Protein 1K1A (pdb70)

Nearest PDB structures (foldseek):
  1k1b-assembly1_A  TM=1.001E+00  e=2.456E-33  Homo sapiens
  6py8-assembly1_F  TM=8.480E-01  e=1.126E-09  Homo sapiens
  5ma4-assembly1_A  TM=5.062E-01  e=2.378E-12  synthetic construct
  6gcu-assembly2_F  TM=7.835E-01  e=5.441E-09  synthetic construct
  7b4u-assembly2_C  TM=8.759E-01  e=1.028E-05  synthetic construct

Organism: Homo sapiens (NCBI:txid9606)

B-factor: mean 20.82, std 8.79, range [2.0, 87.21]

Radius of gyration: 21.33 Å; Cα contacts (8 Å, |Δi|>4): 395; chains: 1; bounding box: 52×31×65 Å

Solvent-accessible surface area: 11104 Å² total; per-residue (Å²): 191,148,71,94,36,62,1,6,93,6,0,83,132,42,65,71,101,16,0,103,125,21,6,66,100,4,95,158,56,66,130,123,14,35,51,107,33,138,111,108,34,1,1,2,3,15,0,0,54,46,69,41,46,67,4,0,98,26,0,12,99,32,60,4,43,8,61,19,65,12,143,114,0,12,4,1,4,1,6,0,0,73,73,147,8,40,85,0,0,108,0,0,28,73,21,18,56,137,88,61,40,79,21,55,19,107,13,140,80,4,35,1,4,2,0,16,0,0,68,24,74,16,89,107,0,0,80,5,0,25,101,99,62,10,72,23,56,8,76,2,132,150,26,6,56,2,0,2,2,11,0,0,51,66,83,12,62,56,0,0,86,20,0,31,138,72,58,12,74,16,52,17,84,36,154,46,15,13,2,1,1,10,22,0,0,28,101,24,24,43,66,3,0,93,24,0,43,221,54,47,14,56,36,78,40,109,22,99,137,88,26,17,0,47,120,43,17,172,42,177,147,0,32,98,30,17,179,100

Secondary structure (DSSP, 8-state):
-TT--HHHHHHHTT-HHHHHHHHHHHHHTT--S----TTS--HHHHHHHTT-HHHHHHHHHTT--TT---TTS--HHHHHHHTT-HHHHHHHHHHSPTTS--TT---TTS--HHHHHHHHT-HHHHHHHHHTT--TT---TTT---HHHHHHHTT-HHHHHHHHHTT--TT-B-TTS-BHHHHHHHHT-HHHHHHHHHTT--TT---TTS--TTTT-SSHHHHHHHT-

Sequence (228 aa):
EDGDTPLHIAVVQGNLPAVHRLVNLFQQGGRELDIYNNLRQTPLHLAVITTLPSVVRLLVTAGASPMALDRHGQTAAHLACEHRSPTCLRALLDSAAPGTLDLEARNYDGLTALHVAVNTECQETVQLLLERGADIDAVDIKSGRSPLIHAVENNSLSMVQLLLQHGANVNAQMYSGSSALHSASGRGLLPLVRTLVRSGADSSLKNCHNDTPLMVARSRRVIDILRG

GO terms:
  GO:0042771 intrinsic apoptotic signaling pathway in response to DNA damage by p53 class mediator (P, IMP)
  GO:0005515 protein binding (F, IPI)
  GO:0005654 nucleoplasm (C, IDA)
  GO:0005634 nucleus (C, IDA)
  GO:0005737 cytoplasm (C, IDA)
  GO:0003714 transcription corepressor activity (F, IDA)
  GO:0042981 regulation of apoptotic process (P, IDA)
  GO:0043066 negative regulation of apoptotic process (P, IDA)
  GO:0030674 protein-macromolecule adaptor activity (F, IDA)
  GO:0045892 negative regulation of DNA-templated transcription (P, IDA)
  GO:0045893 positive regulation of DNA-templated transcription (P, IDA)
  GO:0009615 response to virus (P, IDA)
  GO:0010225 response to UV-C (P, IDA)
  GO:0032991 protein-containing complex (C, IDA)
  GO:0032996 Bcl3-Bcl10 complex (C, IDA)
  GO:0033257 Bcl3/NF-kappaB2 complex (C, IDA)
  GO:1901222 regulation of non-canonical NF-kappaB signal transduction (P, IEP)
  GO:1901223 negative regulation of non-canonical NF-kappaB signal transduction (P, IDA)
  GO:0006606 protein import into nucleus (P, IDA)
  GO:0006974 DNA damage response (P, IDA)

Foldseek 3Di:
DQVDDQLLVCLLVVPQVSNLVVLVVCVVVVHDQQDQHPQQHGSLLSNLLSQPLVSNLVCQLSPHAQQRATPQGDGSLLSNQLNLHLSNNVSNLVRHDPPRDDQCRQTNQFDGSLLSNLVVVNLNSNVVCLVSDHDQQDAGPPWRHGSLLVNLLVLPPSSNVSSLVSPYDQCRATPQQDGSLLSCQLVVSPVNLLVSVVSPYDQCGQGNVRDGSCRNGNDPSSNVSNVD

CATH classification: 1.25.40.20

Struct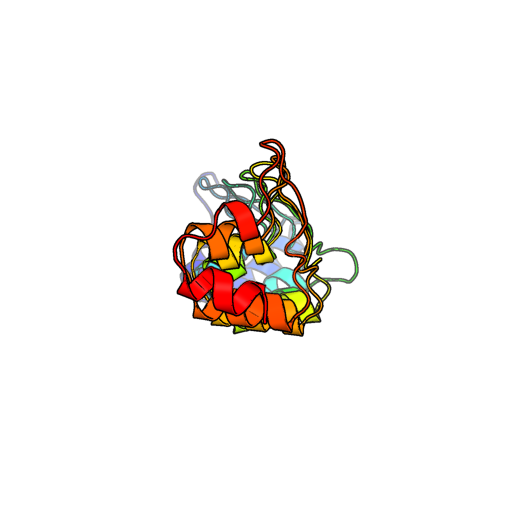ure (mmCIF, N/CA/C/O backbone):
data_1K1A
#
_entry.id   1K1A
#
_cell.length_a   31.703
_cell.length_b   51.218
_cell.length_c   64.680
_cell.angle_alpha   90.00
_cell.angle_beta   102.01
_cell.angle_gamma   90.00
#
_symmetry.space_group_name_H-M   'P 1 21 1'
#
loop_
_entity.id
_entity.type
_entity.pdbx_description
1 polymer 'B-cell lymphoma 3-encoded protein'
2 water water
#
loop_
_atom_site.group_PDB
_atom_site.id
_atom_site.type_symbol
_atom_site.label_atom_id
_atom_site.label_alt_id
_atom_site.label_comp_id
_atom_site.label_asym_id
_atom_site.label_entity_id
_atom_site.label_seq_id
_atom_site.pdbx_PDB_ins_code
_atom_site.Cartn_x
_atom_site.Cartn_y
_atom_site.Cartn_z
_atom_site.occupancy
_atom_site.B_iso_or_equiv
_atom_site.auth_seq_id
_atom_site.auth_comp_id
_atom_site.auth_asym_id
_atom_site.auth_atom_id
_atom_site.pdbx_PDB_model_num
ATOM 1 N N . GLU A 1 7 ? 14.581 13.195 3.479 1.00 22.25 125 GLU A N 1
ATOM 2 C CA . GLU A 1 7 ? 14.496 14.621 3.901 1.00 20.31 125 GLU A CA 1
ATOM 3 C C . GLU A 1 7 ? 14.969 14.841 5.327 1.00 19.84 125 GLU A C 1
ATOM 4 O O . GLU A 1 7 ? 14.624 14.071 6.225 1.00 23.21 125 GLU A O 1
ATOM 10 N N . ASP A 1 8 ? 15.801 16.049 5.369 1.00 20.77 126 ASP A N 1
ATOM 11 C CA . ASP A 1 8 ? 16.385 16.475 6.632 1.00 20.90 126 ASP A CA 1
ATOM 12 C C . ASP A 1 8 ? 15.350 16.558 7.738 1.00 23.20 126 ASP A C 1
ATOM 13 O O . ASP A 1 8 ? 14.313 17.195 7.581 1.00 22.64 126 ASP A O 1
ATOM 18 N N . GLY A 1 9 ? 15.629 15.909 8.864 1.00 30.89 127 GLY A N 1
ATOM 19 C CA . GLY A 1 9 ? 14.683 15.881 9.965 1.00 29.68 127 GLY A CA 1
ATOM 20 C C . GLY A 1 9 ? 13.710 14.732 9.800 1.00 28.95 127 GLY A C 1
ATOM 21 O O . GLY A 1 9 ? 12.809 14.541 10.617 1.00 29.06 127 GLY A O 1
ATOM 22 N N . ASP A 1 10 ? 13.882 13.981 8.718 1.00 28.10 128 ASP A N 1
ATOM 23 C CA . ASP A 1 10 ? 13.082 12.790 8.460 1.00 27.57 128 ASP A CA 1
ATOM 24 C C . ASP A 1 10 ? 13.852 11.549 8.881 1.00 26.16 128 ASP A C 1
ATOM 25 O O . ASP A 1 10 ? 14.836 11.177 8.244 1.00 26.12 128 ASP A O 1
ATOM 30 N N . THR A 1 11 ? 13.406 10.905 9.950 1.00 22.61 129 THR A N 1
ATOM 31 C CA . THR A 1 11 ? 14.029 9.663 10.384 1.00 18.72 129 THR A CA 1
ATOM 32 C C . THR A 1 11 ? 12.964 8.649 10.777 1.00 18.31 129 THR A C 1
ATOM 33 O O . THR A 1 11 ? 12.716 8.413 11.957 1.00 18.02 129 THR A O 1
ATOM 37 N N . PRO A 1 12 ? 12.337 8.051 9.772 1.00 20.18 130 PRO A N 1
ATOM 38 C CA 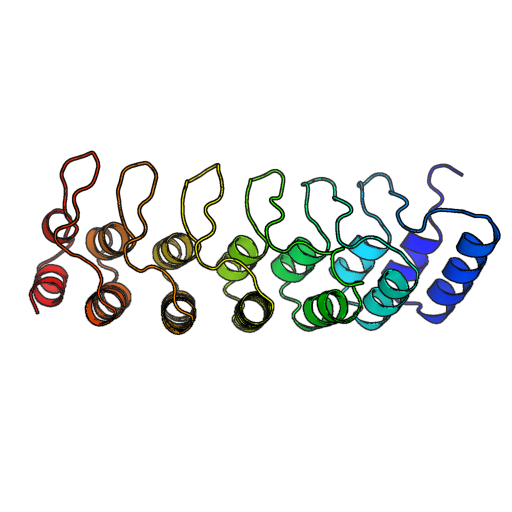. PRO A 1 12 ? 11.236 7.107 9.988 1.00 19.20 130 PRO A CA 1
ATOM 39 C C . PRO A 1 12 ? 11.675 5.851 10.729 1.00 18.09 130 PRO A C 1
ATOM 40 O O . PRO A 1 12 ? 10.923 5.343 11.570 1.00 18.15 130 PRO A O 1
ATOM 44 N N . LEU A 1 13 ? 12.876 5.360 10.440 1.00 16.95 131 LEU A N 1
ATOM 45 C CA . LEU A 1 13 ? 13.362 4.159 11.101 1.00 15.73 131 LEU A CA 1
ATOM 46 C C . LEU A 1 13 ? 13.678 4.461 12.559 1.00 14.83 131 LEU A C 1
ATOM 47 O O . LEU A 1 13 ? 13.407 3.649 13.442 1.00 14.05 131 LEU A O 1
ATOM 52 N N . HIS A 1 14 ? 14.249 5.632 12.813 1.00 14.56 132 HIS A N 1
ATOM 53 C CA . HIS A 1 14 ? 14.533 6.036 14.184 1.00 14.42 132 HIS A CA 1
ATOM 54 C C . HIS A 1 14 ? 13.237 6.056 14.979 1.00 14.37 132 HIS A C 1
ATOM 55 O O . HIS A 1 14 ? 13.176 5.539 16.088 1.00 14.36 132 HIS A O 1
ATOM 62 N N . ILE A 1 15 ? 12.203 6.651 14.394 1.00 13.76 133 ILE A N 1
ATOM 63 C CA . ILE A 1 15 ? 10.891 6.751 15.040 1.00 14.17 133 ILE A CA 1
ATOM 64 C C . ILE A 1 15 ? 10.277 5.383 15.331 1.00 13.36 133 ILE A C 1
ATOM 65 O O . ILE A 1 15 ? 9.792 5.138 16.436 1.00 13.41 133 ILE A O 1
ATOM 70 N N . ALA A 1 16 ? 10.297 4.499 14.337 1.00 13.23 134 ALA A N 1
ATOM 71 C CA . ALA A 1 16 ? 9.753 3.154 14.490 1.00 12.92 134 ALA A CA 1
ATOM 72 C C . ALA A 1 16 ? 10.407 2.429 15.665 1.00 13.02 134 ALA A C 1
ATOM 73 O O . ALA A 1 16 ? 9.750 1.674 16.385 1.00 13.22 134 ALA A O 1
ATOM 75 N N . VAL A 1 17 ? 11.701 2.681 15.872 1.00 12.50 135 VAL A N 1
ATOM 76 C CA . VAL A 1 17 ? 12.429 2.030 16.954 1.00 11.94 135 VAL A CA 1
ATOM 77 C C . VAL A 1 17 ? 11.992 2.540 18.313 1.00 12.41 135 VAL A C 1
ATOM 78 O O . VAL A 1 17 ? 11.641 1.758 19.188 1.00 13.18 135 VAL A O 1
ATOM 82 N N . VAL A 1 18 ? 11.991 3.856 18.476 1.00 12.69 136 VAL A N 1
ATOM 83 C CA . VAL A 1 18 ? 11.613 4.481 19.734 1.00 13.38 136 VAL A CA 1
ATOM 84 C C . VAL A 1 18 ? 10.152 4.185 20.125 1.00 13.13 136 VAL A C 1
ATOM 85 O O . VAL A 1 18 ? 9.835 4.053 21.316 1.00 12.30 136 VAL A O 1
ATOM 89 N N . GLN A 1 19 ? 9.291 4.016 19.123 1.00 12.73 137 GLN A N 1
ATOM 90 C CA . GLN A 1 19 ? 7.873 3.710 19.368 1.00 13.06 137 GLN A CA 1
ATOM 91 C C . GLN A 1 19 ? 7.630 2.224 19.619 1.00 13.19 137 GLN A C 1
ATOM 92 O O . GLN A 1 19 ? 6.487 1.792 19.855 1.00 13.00 137 GLN A O 1
ATOM 98 N N . GLY A 1 20 ? 8.700 1.435 19.555 1.00 13.60 138 GLY A N 1
ATOM 99 C CA . GLY A 1 20 ? 8.629 0.015 19.843 1.00 14.58 138 GLY A CA 1
ATOM 100 C C . GLY A 1 20 ? 7.747 -0.752 18.881 1.00 14.83 138 GLY A C 1
ATOM 101 O O . GLY A 1 20 ? 7.079 -1.698 19.257 1.00 15.75 138 GLY A O 1
ATOM 102 N N . ASN A 1 21 ? 7.765 -0.354 17.624 1.00 14.88 139 ASN A N 1
ATOM 103 C CA . ASN A 1 21 ? 6.940 -0.992 16.618 1.00 14.60 139 ASN A CA 1
ATOM 104 C C . ASN A 1 21 ? 7.786 -1.900 15.731 1.00 14.68 139 ASN A C 1
ATOM 105 O O . ASN A 1 21 ? 8.239 -1.484 14.661 1.00 14.09 139 ASN A O 1
ATOM 110 N N . LEU A 1 22 ? 7.981 -3.146 16.176 1.00 14.99 140 LEU A N 1
ATOM 111 C CA . LEU A 1 22 ? 8.816 -4.114 15.458 1.00 15.78 140 LEU A CA 1
ATOM 112 C C . LEU A 1 22 ? 8.377 -4.359 14.004 1.00 15.73 140 LEU A C 1
ATOM 113 O O . LEU A 1 22 ? 9.210 -4.380 13.106 1.00 15.26 140 LEU A O 1
ATOM 118 N N . PRO A 1 23 ? 7.079 -4.560 13.772 1.00 15.34 141 PRO A N 1
ATOM 119 C CA . PRO A 1 23 ? 6.576 -4.745 12.405 1.00 15.34 141 PRO A CA 1
ATOM 120 C C . PRO A 1 23 ? 6.957 -3.587 11.475 1.00 15.24 141 PRO A C 1
ATOM 121 O O . PRO A 1 23 ? 7.347 -3.840 10.331 1.00 15.77 141 PRO A O 1
ATOM 125 N N . ALA A 1 24 ? 6.850 -2.345 11.950 1.00 14.96 142 ALA A N 1
ATOM 126 C CA . ALA A 1 24 ? 7.221 -1.188 11.129 1.00 14.29 142 ALA A CA 1
ATOM 127 C C . ALA A 1 24 ? 8.723 -1.188 10.841 1.00 14.83 142 ALA A C 1
ATOM 128 O O . ALA A 1 24 ? 9.158 -0.861 9.726 1.00 14.51 142 ALA A O 1
ATOM 130 N N . VAL A 1 25 ? 9.507 -1.578 11.839 1.00 14.04 143 VAL A N 1
ATOM 131 C CA . VAL A 1 25 ? 10.956 -1.656 11.678 1.00 14.85 143 VAL A CA 1
ATOM 132 C C . VAL A 1 25 ? 11.302 -2.635 10.570 1.00 15.47 143 VAL A C 1
ATOM 133 O O . VAL A 1 25 ? 12.101 -2.328 9.682 1.00 15.51 143 VAL A O 1
ATOM 137 N N . HIS A 1 26 ? 10.691 -3.813 10.621 1.00 15.97 144 HIS A N 1
ATOM 138 C CA . HIS A 1 26 ? 10.917 -4.833 9.612 1.00 17.43 144 HIS A CA 1
ATOM 139 C C . HIS A 1 26 ? 10.580 -4.292 8.220 1.00 17.64 144 HIS A C 1
ATOM 140 O O . HIS A 1 26 ? 11.369 -4.417 7.279 1.00 17.01 144 HIS A O 1
ATOM 147 N N . ARG A 1 27 ? 9.404 -3.691 8.092 1.00 17.43 145 ARG A N 1
ATOM 148 C CA . ARG A 1 27 ? 8.979 -3.137 6.810 1.00 18.36 145 ARG A CA 1
ATOM 149 C C . ARG A 1 27 ? 9.993 -2.121 6.278 1.00 17.91 145 ARG A C 1
ATOM 150 O O . ARG A 1 27 ? 10.398 -2.177 5.107 1.00 17.66 145 ARG A O 1
ATOM 158 N N . LEU A 1 28 ? 10.415 -1.212 7.149 1.00 17.50 146 LEU A N 1
ATOM 159 C CA . LEU A 1 28 ? 11.380 -0.176 6.795 1.00 18.10 146 LEU A CA 1
ATOM 160 C C . LEU A 1 28 ? 12.772 -0.732 6.459 1.00 18.34 146 LEU A C 1
ATOM 161 O O . LEU A 1 28 ? 13.468 -0.208 5.582 1.00 18.02 146 LEU A O 1
ATOM 166 N N . VAL A 1 29 ? 13.186 -1.770 7.174 1.00 18.63 147 VAL A N 1
ATOM 167 C CA . VAL A 1 29 ? 14.468 -2.406 6.887 1.00 19.42 147 VAL A CA 1
ATOM 168 C C . VAL A 1 29 ? 14.457 -3.008 5.472 1.00 20.61 147 VAL A C 1
ATOM 169 O O . VAL A 1 29 ? 15.413 -2.841 4.708 1.00 20.26 147 VAL A O 1
ATOM 173 N N . ASN A 1 30 ? 13.357 -3.670 5.122 1.00 21.91 148 ASN A N 1
ATOM 174 C CA . ASN A 1 30 ? 13.181 -4.208 3.775 1.00 23.66 148 ASN A CA 1
ATOM 175 C C . ASN A 1 30 ? 13.218 -3.103 2.719 1.00 24.03 148 ASN A C 1
ATOM 176 O O . ASN A 1 30 ? 13.863 -3.246 1.682 1.00 24.04 148 ASN A O 1
ATOM 181 N N . LEU A 1 31 ? 12.536 -1.997 2.997 1.00 24.62 149 LEU A N 1
ATOM 182 C CA . LEU A 1 31 ? 12.507 -0.849 2.093 1.00 25.56 149 LEU A CA 1
ATOM 183 C C . LEU A 1 31 ? 13.896 -0.238 1.889 1.00 25.68 149 LEU A C 1
ATOM 184 O O . LEU A 1 31 ? 14.268 0.113 0.772 1.00 25.52 149 LEU A O 1
ATOM 189 N N . PHE A 1 32 ? 14.651 -0.111 2.976 1.00 25.74 150 PHE A N 1
ATOM 190 C CA . PHE A 1 32 ? 15.996 0.458 2.920 1.00 26.49 150 PHE A CA 1
ATOM 191 C C . PHE A 1 32 ? 16.923 -0.390 2.064 1.00 27.15 150 PHE A C 1
ATOM 192 O O . PHE A 1 32 ? 17.673 0.137 1.237 1.00 27.06 150 PHE A O 1
ATOM 200 N N . GLN A 1 33 ? 16.870 -1.697 2.283 1.00 27.96 151 GLN A N 1
ATOM 201 C CA . GLN A 1 33 ? 17.723 -2.651 1.581 1.00 29.27 151 GLN A CA 1
ATOM 202 C C . GLN A 1 33 ? 17.431 -2.708 0.085 1.00 29.90 151 GLN A C 1
ATOM 203 O O . GLN A 1 33 ? 18.328 -2.946 -0.718 1.00 30.15 151 GLN A O 1
ATOM 209 N N . GLN A 1 34 ? 16.178 -2.473 -0.286 1.00 30.37 152 GLN A N 1
ATOM 210 C CA . GLN A 1 34 ? 15.790 -2.471 -1.690 1.00 30.93 152 GLN A CA 1
ATOM 211 C C . GLN A 1 34 ? 16.376 -1.271 -2.423 1.00 31.15 152 GLN A C 1
ATOM 212 O O . GLN A 1 34 ? 16.602 -1.323 -3.633 1.00 31.44 152 GLN A O 1
ATOM 218 N N . GLY A 1 35 ? 16.626 -0.190 -1.689 1.00 31.08 153 GLY A N 1
ATOM 219 C CA . GLY A 1 35 ? 17.141 1.027 -2.287 1.00 31.13 153 GLY A CA 1
ATOM 220 C C . GLY A 1 35 ? 18.617 1.273 -2.034 1.00 31.26 153 GLY A C 1
ATOM 221 O O . GLY A 1 35 ? 19.126 2.366 -2.295 1.00 31.27 153 GLY A O 1
ATOM 222 N N . GLY A 1 36 ? 19.303 0.263 -1.519 1.00 31.01 154 GLY A N 1
ATOM 223 C CA . GLY A 1 36 ? 20.720 0.374 -1.226 1.00 31.13 154 GLY A CA 1
ATOM 224 C C . GLY A 1 36 ? 21.060 1.340 -0.101 1.00 30.84 154 GLY A C 1
ATOM 225 O O . GLY A 1 36 ? 22.220 1.711 0.069 1.00 31.27 154 GLY A O 1
ATOM 226 N N . ARG A 1 37 ? 20.057 1.739 0.675 1.00 30.41 155 ARG A N 1
ATOM 227 C CA . ARG A 1 37 ? 20.274 2.678 1.774 1.00 29.90 155 ARG A CA 1
ATOM 228 C C . ARG A 1 37 ? 20.903 1.993 2.981 1.00 29.15 155 ARG A C 1
ATOM 229 O O . ARG A 1 37 ? 20.572 0.852 3.299 1.00 28.95 155 ARG A O 1
ATOM 237 N N . GLU A 1 38 ? 21.814 2.700 3.644 1.00 28.27 156 GLU A N 1
ATOM 238 C CA . GLU A 1 38 ? 22.452 2.211 4.857 1.00 27.47 156 GLU A CA 1
ATOM 239 C C . GLU A 1 38 ? 21.452 2.181 6.005 1.00 26.28 156 GLU A C 1
ATOM 240 O O . GLU A 1 38 ? 20.561 3.025 6.079 1.00 26.02 156 GLU A O 1
ATOM 246 N N . LEU A 1 39 ? 21.607 1.215 6.905 1.00 25.02 157 LEU A N 1
ATOM 247 C CA . LEU A 1 39 ? 20.780 1.144 8.103 1.00 23.74 157 LEU A CA 1
ATOM 248 C C . LEU A 1 39 ? 21.403 1.991 9.200 1.00 23.30 157 LEU A C 1
ATOM 249 O O . LEU A 1 39 ? 20.738 2.377 10.156 1.00 22.92 157 LEU A O 1
ATOM 254 N N . ASP A 1 40 ? 22.696 2.262 9.065 1.00 22.79 158 ASP A N 1
ATOM 255 C CA . ASP A 1 40 ? 23.409 3.066 10.047 1.00 22.10 158 ASP A CA 1
ATOM 256 C C . ASP A 1 40 ? 23.363 4.537 9.678 1.00 21.41 158 ASP A C 1
ATOM 257 O O . ASP A 1 40 ? 24.391 5.147 9.379 1.00 21.76 158 ASP A O 1
ATOM 262 N N . ILE A 1 41 ? 22.155 5.091 9.682 1.00 20.09 159 ILE A N 1
ATOM 263 C CA . ILE A 1 41 ? 21.938 6.494 9.380 1.00 19.28 159 ILE A CA 1
ATOM 264 C C . ILE A 1 41 ? 21.795 7.275 10.674 1.00 18.08 159 ILE A C 1
ATOM 265 O O . ILE A 1 41 ? 21.073 6.876 11.580 1.00 17.49 159 ILE A O 1
ATOM 270 N N . TYR A 1 42 ? 22.500 8.384 10.757 1.00 16.86 160 TYR A N 1
ATOM 271 C CA . TYR A 1 42 ? 22.495 9.205 11.958 1.00 16.84 160 TYR A CA 1
ATOM 272 C C . TYR A 1 42 ? 21.377 10.249 11.979 1.00 16.50 160 TYR A C 1
ATOM 273 O O . TYR A 1 42 ? 21.040 10.821 10.946 1.00 16.48 160 TYR A O 1
ATOM 282 N N . ASN A 1 43 ? 20.799 10.483 13.158 1.00 16.23 161 ASN A N 1
ATOM 283 C CA . ASN A 1 43 ? 19.926 11.640 13.362 1.00 16.31 161 ASN A CA 1
ATOM 284 C C . ASN A 1 43 ? 20.830 12.791 13.831 1.00 16.96 161 ASN A C 1
ATOM 285 O O . ASN A 1 43 ? 22.054 12.661 13.799 1.00 16.32 161 ASN A O 1
ATOM 290 N N . ASN A 1 44 ? 20.260 13.911 14.270 1.00 17.48 162 ASN A N 1
ATOM 291 C CA . ASN A 1 44 ? 21.104 15.045 14.655 1.00 18.53 162 ASN A CA 1
ATOM 292 C C . ASN A 1 44 ? 21.778 14.902 15.999 1.00 18.49 162 ASN A C 1
ATOM 293 O O . ASN A 1 44 ? 22.580 15.750 16.397 1.00 19.37 162 ASN A O 1
ATOM 298 N N . LEU A 1 45 ? 21.467 13.811 16.679 1.00 18.08 163 LEU A N 1
ATOM 299 C CA . LEU A 1 45 ? 22.081 13.491 17.962 1.00 17.73 163 LEU A CA 1
ATOM 300 C C . LEU A 1 45 ? 23.191 12.482 17.763 1.00 16.98 163 LEU A C 1
ATOM 301 O O . LEU A 1 45 ? 23.794 12.004 18.722 1.00 17.30 163 LEU A O 1
ATOM 306 N N . ARG A 1 46 ? 23.473 12.181 16.504 1.00 16.65 164 ARG A N 1
ATOM 307 C CA . ARG A 1 46 ? 24.469 11.176 16.138 1.00 15.93 164 ARG A CA 1
ATOM 308 C C . ARG A 1 46 ? 24.139 9.782 16.682 1.00 15.28 164 ARG A C 1
ATOM 309 O O . ARG A 1 46 ? 25.025 9.052 17.155 1.00 15.08 164 ARG A O 1
ATOM 317 N N . GLN A 1 47 ? 22.860 9.424 16.607 1.00 13.96 165 GLN A N 1
ATOM 318 C CA . GLN A 1 47 ? 22.394 8.092 16.963 1.00 13.49 165 GLN A CA 1
ATOM 319 C C . GLN A 1 47 ? 21.904 7.374 15.716 1.00 12.98 165 GLN A C 1
ATOM 320 O O . GLN A 1 47 ? 21.183 7.953 14.904 1.00 12.99 165 GLN A O 1
ATOM 326 N N . THR A 1 48 ? 22.290 6.115 15.565 1.00 12.27 166 THR A N 1
ATOM 327 C CA . THR A 1 48 ? 21.708 5.267 14.540 1.00 11.74 166 THR A CA 1
ATOM 328 C C . THR A 1 48 ? 20.495 4.602 15.157 1.00 11.33 166 THR A C 1
ATOM 329 O O . THR A 1 48 ? 20.302 4.660 16.374 1.00 11.34 166 THR A O 1
ATOM 333 N N . PRO A 1 49 ? 19.660 3.989 14.329 1.00 10.65 167 PRO A N 1
ATOM 334 C CA . PRO A 1 49 ? 18.538 3.191 14.836 1.00 10.32 167 PRO A CA 1
ATOM 335 C C . PRO A 1 49 ? 18.974 2.101 15.830 1.00 10.25 167 PRO A C 1
ATOM 336 O O . PRO A 1 49 ? 18.247 1.853 16.794 1.00 9.36 167 PRO A O 1
ATOM 340 N N . LEU A 1 50 ? 20.156 1.500 15.635 1.00 9.34 168 LEU A N 1
ATOM 341 C CA . LEU A 1 50 ? 20.632 0.470 16.554 1.00 9.46 168 LEU A CA 1
ATOM 342 C C . LEU A 1 50 ? 20.935 1.055 17.938 1.00 9.67 168 LEU A C 1
ATOM 343 O O . LEU A 1 50 ? 20.592 0.452 18.962 1.00 9.47 168 LEU A O 1
ATOM 348 N N . HIS A 1 51 ? 21.584 2.216 17.967 1.00 9.81 169 HIS A N 1
ATOM 349 C CA . HIS A 1 51 ? 21.850 2.894 19.228 1.00 10.69 169 HIS A CA 1
ATOM 350 C C . HIS A 1 51 ? 20.525 3.059 19.956 1.00 10.73 169 HIS A C 1
ATOM 351 O O . HIS A 1 51 ? 20.433 2.827 21.156 1.00 10.57 169 HIS A O 1
ATOM 358 N N . LEU A 1 52 ? 19.506 3.503 19.220 1.00 10.93 170 LEU A N 1
ATOM 359 C CA . LEU A 1 52 ? 18.191 3.751 19.804 1.00 11.11 170 LEU A CA 1
ATOM 360 C C . LEU A 1 52 ? 17.516 2.481 20.317 1.00 11.15 170 LEU A C 1
ATOM 361 O O . LEU A 1 52 ? 16.811 2.505 21.333 1.00 11.05 170 LEU A O 1
ATOM 366 N N . ALA A 1 53 ? 17.737 1.374 19.621 1.00 10.87 171 ALA A N 1
ATOM 367 C CA . ALA A 1 53 ? 17.175 0.097 20.039 1.00 11.54 171 ALA A CA 1
ATOM 368 C C . ALA A 1 53 ? 17.744 -0.327 21.386 1.00 12.29 171 ALA A C 1
ATOM 369 O O . ALA A 1 53 ? 17.029 -0.886 22.211 1.00 12.47 171 ALA A O 1
ATOM 371 N N . VAL A 1 54 ? 19.030 -0.064 21.601 1.00 12.53 172 VAL A N 1
ATOM 372 C CA . VAL A 1 54 ? 19.675 -0.406 22.865 1.00 13.94 172 VAL A CA 1
ATOM 373 C C . VAL A 1 54 ? 19.220 0.551 23.965 1.00 14.79 172 VAL A C 1
ATOM 374 O O . VAL A 1 54 ? 18.905 0.135 25.088 1.00 15.02 172 VAL A O 1
ATOM 378 N N . ILE A 1 55 ? 19.166 1.833 23.631 1.00 15.88 173 ILE A N 1
ATOM 379 C CA . ILE A 1 55 ? 18.738 2.853 24.578 1.00 17.35 173 ILE A CA 1
ATOM 380 C C . ILE A 1 55 ? 17.278 2.641 25.016 1.00 17.60 173 ILE A C 1
ATOM 381 O O . ILE A 1 55 ? 16.927 2.906 26.160 1.00 17.93 173 ILE A O 1
ATOM 386 N N . THR A 1 56 ? 16.439 2.159 24.105 1.00 18.03 174 THR A N 1
ATOM 387 C CA . THR A 1 56 ? 15.022 1.920 24.408 1.00 18.76 174 THR A CA 1
ATOM 388 C C . THR A 1 56 ? 14.831 0.572 25.117 1.00 18.61 174 THR A C 1
ATOM 389 O O . THR A 1 56 ? 13.763 0.294 25.653 1.00 18.39 174 THR A O 1
ATOM 393 N N . THR A 1 57 ? 15.888 -0.239 25.128 1.00 18.58 175 THR A N 1
ATOM 394 C CA . THR A 1 57 ? 15.860 -1.619 25.642 1.00 18.91 175 THR A CA 1
ATOM 395 C C . THR A 1 57 ? 14.914 -2.542 24.864 1.00 18.02 175 THR A C 1
ATOM 396 O O . THR A 1 57 ? 13.974 -3.099 25.415 1.00 18.91 175 THR A O 1
ATOM 400 N N . LEU A 1 58 ? 15.193 -2.708 23.580 1.00 17.03 176 LEU A N 1
ATOM 401 C CA . LEU A 1 58 ? 14.396 -3.565 22.709 1.00 15.97 176 LEU A CA 1
ATOM 402 C C . LEU A 1 58 ? 15.273 -4.645 22.089 1.00 15.32 176 LEU A C 1
ATOM 403 O O . LEU A 1 58 ? 15.702 -4.519 20.938 1.00 15.01 176 LEU A O 1
ATOM 408 N N . PRO A 1 59 ? 15.535 -5.711 22.839 1.00 15.17 177 PRO A N 1
ATOM 409 C CA . PRO A 1 59 ? 16.418 -6.785 22.366 1.00 14.63 177 PRO A CA 1
ATOM 410 C C . PRO A 1 59 ? 15.993 -7.385 21.014 1.00 14.33 177 PRO A C 1
ATOM 411 O O . PRO A 1 59 ? 16.852 -7.663 20.171 1.00 14.10 177 PRO A O 1
ATOM 415 N N . SER A 1 60 ? 14.691 -7.548 20.781 1.00 13.42 178 SER A N 1
ATOM 416 C CA . SER A 1 60 ? 14.239 -8.102 19.504 1.00 12.99 178 SER A CA 1
ATOM 417 C C . SER A 1 60 ? 14.579 -7.200 18.317 1.00 12.50 178 SER A C 1
ATOM 418 O O . SER A 1 60 ? 14.858 -7.685 17.222 1.00 12.15 178 SER A O 1
ATOM 422 N N . VAL A 1 61 ? 14.526 -5.889 18.534 1.00 12.11 179 VAL A N 1
ATOM 423 C CA . VAL A 1 61 ? 14.869 -4.935 17.489 1.00 12.06 179 VAL A CA 1
ATOM 424 C C . VAL A 1 61 ? 16.378 -4.940 17.241 1.00 12.49 179 VAL A C 1
ATOM 425 O O . VAL A 1 61 ? 16.838 -4.865 16.091 1.00 11.22 179 VAL A O 1
ATOM 431 N N . VAL A 1 62 ? 17.142 -5.043 18.323 1.00 12.45 180 VAL A N 1
ATOM 432 C CA . VAL A 1 62 ? 18.592 -5.122 18.220 1.00 12.90 180 VAL A CA 1
ATOM 433 C C . VAL A 1 62 ? 18.977 -6.293 17.309 1.00 13.14 180 VAL A C 1
ATOM 434 O O . VAL A 1 62 ? 19.798 -6.152 16.404 1.00 13.22 180 VAL A O 1
ATOM 438 N N . ARG A 1 63 ? 18.375 -7.449 17.560 1.00 13.74 181 ARG A N 1
ATOM 439 C CA . ARG A 1 63 ? 18.631 -8.659 16.777 1.00 13.82 181 ARG A CA 1
ATOM 440 C C . ARG A 1 63 ? 18.310 -8.487 15.289 1.00 13.58 181 ARG A C 1
ATOM 441 O O . ARG A 1 63 ? 19.083 -8.902 14.422 1.00 13.39 181 ARG A O 1
ATOM 449 N N . LEU A 1 64 ? 17.148 -7.912 15.002 1.00 12.74 182 LEU A N 1
ATOM 450 C CA . LEU A 1 64 ? 16.718 -7.679 13.622 1.00 12.90 182 LEU A CA 1
ATOM 451 C C . LEU A 1 64 ? 17.706 -6.772 12.897 1.00 12.33 182 LEU A C 1
ATOM 452 O O . LEU A 1 64 ? 18.152 -7.081 11.791 1.00 12.11 182 LEU A O 1
ATOM 461 N N . LEU A 1 65 ? 18.044 -5.656 13.531 1.00 11.62 183 LEU A N 1
ATOM 462 C CA . LEU A 1 65 ? 18.928 -4.671 12.925 1.00 11.97 183 LEU A CA 1
ATOM 463 C C . LEU A 1 65 ? 20.331 -5.214 12.686 1.00 12.24 183 LEU A C 1
ATOM 464 O O . LEU A 1 65 ? 20.900 -5.020 11.617 1.00 12.13 183 LEU A O 1
ATOM 469 N N . VAL 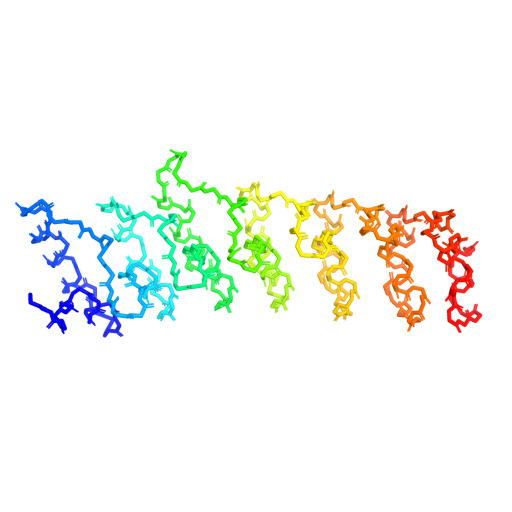A 1 66 ? 20.886 -5.893 13.683 1.00 12.38 184 VAL A N 1
ATOM 470 C CA . VAL A 1 66 ? 22.236 -6.441 13.542 1.00 13.36 184 VAL A CA 1
ATOM 471 C C . VAL A 1 66 ? 22.287 -7.522 12.459 1.00 14.17 184 VAL A C 1
ATOM 472 O O . VAL A 1 66 ? 23.168 -7.508 11.597 1.00 14.76 184 VAL A O 1
ATOM 476 N N . THR A 1 67 ? 21.307 -8.422 12.465 1.00 15.02 185 THR A N 1
ATOM 477 C CA . THR A 1 67 ? 21.268 -9.477 11.466 1.00 15.94 185 THR A CA 1
ATOM 478 C C . THR A 1 67 ? 21.087 -8.891 10.051 1.00 16.38 185 THR A C 1
ATOM 479 O O . THR A 1 67 ? 21.567 -9.462 9.063 1.00 16.54 185 THR A O 1
ATOM 483 N N . ALA A 1 68 ? 20.433 -7.737 9.958 1.00 16.72 186 ALA A N 1
ATOM 484 C CA . ALA A 1 68 ? 20.230 -7.078 8.663 1.00 17.53 186 ALA A CA 1
ATOM 485 C C . ALA A 1 68 ? 21.448 -6.287 8.154 1.00 17.70 186 ALA A C 1
ATOM 486 O O . ALA A 1 68 ? 21.435 -5.780 7.031 1.00 18.25 186 ALA A O 1
ATOM 488 N N . GLY A 1 69 ? 22.483 -6.154 8.983 1.00 17.86 187 GLY A N 1
ATOM 489 C CA . GLY A 1 69 ? 23.702 -5.484 8.549 1.00 17.35 187 GLY A CA 1
ATOM 490 C C . GLY A 1 69 ? 24.082 -4.196 9.266 1.00 17.46 187 GLY A C 1
ATOM 491 O O . GLY A 1 69 ? 25.072 -3.540 8.895 1.00 16.68 187 GLY A O 1
ATOM 492 N N . ALA A 1 70 ? 23.291 -3.793 10.258 1.00 17.05 188 ALA A N 1
ATOM 493 C CA . ALA A 1 70 ? 23.652 -2.608 11.048 1.00 17.40 188 ALA A CA 1
ATOM 494 C C . ALA A 1 70 ? 24.909 -2.922 11.857 1.00 17.80 188 ALA A C 1
ATOM 495 O O . ALA A 1 70 ? 25.004 -3.980 12.474 1.00 18.19 188 ALA A O 1
ATOM 497 N N . SER A 1 71 ? 25.852 -1.988 11.880 1.00 18.39 189 SER A N 1
ATOM 498 C CA . SER A 1 71 ? 27.142 -2.218 12.531 1.00 18.66 189 SER A CA 1
ATOM 499 C C . SER A 1 71 ? 27.134 -1.973 14.034 1.00 18.34 189 SER A C 1
ATOM 500 O O . SER A 1 71 ? 26.750 -0.905 14.498 1.00 18.36 189 SER A O 1
ATOM 503 N N . PRO A 1 72 ? 27.584 -2.969 14.789 1.00 18.49 190 PRO A N 1
ATOM 504 C CA . PRO A 1 72 ? 27.736 -2.836 16.238 1.00 18.19 190 PRO A CA 1
ATOM 505 C C . PRO A 1 72 ? 28.868 -1.868 16.596 1.00 17.60 190 PRO A C 1
ATOM 506 O O . PRO A 1 72 ? 28.956 -1.456 17.746 1.00 17.83 190 PRO A O 1
ATOM 510 N N . MET A 1 73 ? 29.714 -1.508 15.630 1.00 16.76 191 MET A N 1
ATOM 511 C CA . MET A 1 73 ? 30.824 -0.593 15.911 1.00 16.15 191 MET A CA 1
ATOM 512 C C . MET A 1 73 ? 30.565 0.887 15.558 1.00 15.44 191 MET A C 1
ATOM 513 O O . MET A 1 73 ? 31.427 1.729 15.791 1.00 15.38 191 MET A O 1
ATOM 518 N N . ALA A 1 74 ? 29.404 1.205 14.982 1.00 14.75 192 ALA A N 1
ATOM 519 C CA . ALA A 1 74 ? 29.086 2.608 14.685 1.00 14.26 192 ALA A CA 1
ATOM 520 C C . ALA A 1 74 ? 29.128 3.401 15.987 1.00 14.08 192 ALA A C 1
ATOM 521 O O . ALA A 1 74 ? 28.599 2.953 17.010 1.00 14.31 192 ALA A O 1
ATOM 523 N N . LEU A 1 75 ? 29.752 4.573 15.957 1.00 13.72 193 LEU A N 1
ATOM 524 C CA . LEU A 1 75 ? 29.919 5.371 17.173 1.00 14.03 193 LEU A CA 1
ATOM 525 C C . LEU A 1 75 ? 28.838 6.423 17.351 1.00 13.80 193 LEU A C 1
ATOM 526 O O . LEU A 1 75 ? 28.428 7.055 16.389 1.00 13.96 193 LEU A O 1
ATOM 531 N N . ASP A 1 76 ? 28.396 6.628 18.590 1.00 13.80 194 ASP A N 1
ATOM 532 C CA . ASP A 1 76 ? 27.478 7.731 18.878 1.00 14.46 194 ASP A CA 1
ATOM 533 C C . ASP A 1 76 ? 28.240 9.028 19.210 1.00 14.36 194 ASP A C 1
ATOM 534 O O . ASP A 1 76 ? 29.456 9.109 18.993 1.00 13.72 194 ASP A O 1
ATOM 539 N N . ARG A 1 77 ? 27.527 10.033 19.717 1.00 14.44 195 ARG A N 1
ATOM 540 C CA . ARG A 1 77 ? 28.109 11.359 19.964 1.00 15.03 195 ARG A CA 1
ATOM 541 C C . ARG A 1 77 ? 29.311 11.329 20.919 1.00 14.38 195 ARG A C 1
ATOM 542 O O . ARG A 1 77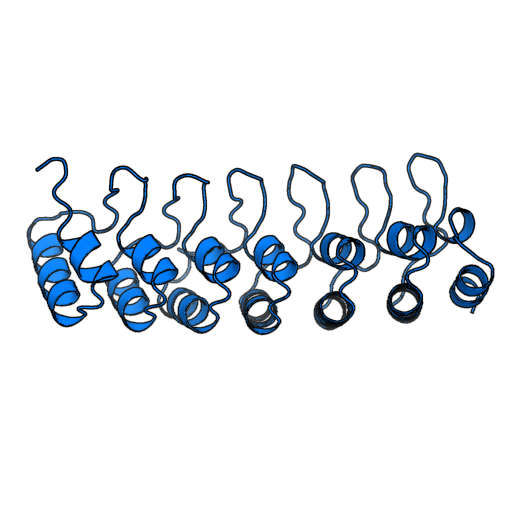 ? 30.236 12.150 20.815 1.00 14.51 195 ARG A O 1
ATOM 550 N N . HIS A 1 78 ? 29.291 10.383 21.844 1.00 13.85 196 HIS A N 1
ATOM 551 C CA . HIS A 1 78 ? 30.347 10.248 22.824 1.00 14.08 196 HIS A CA 1
ATOM 552 C C . HIS A 1 78 ? 31.267 9.073 22.505 1.00 13.48 196 HIS A C 1
ATOM 553 O O . HIS A 1 78 ? 32.036 8.626 23.351 1.00 13.80 196 HIS A O 1
ATOM 560 N N . GLY A 1 79 ? 31.192 8.589 21.273 1.00 12.89 197 GLY A N 1
ATOM 561 C CA . GLY A 1 79 ? 32.054 7.504 20.833 1.00 12.76 197 GLY A CA 1
ATOM 562 C C . GLY A 1 79 ? 31.667 6.144 21.404 1.00 12.32 197 GLY A C 1
ATOM 563 O O . GLY A 1 79 ? 32.490 5.225 21.451 1.00 11.99 197 GLY A O 1
ATOM 564 N N . GLN A 1 80 ? 30.423 6.024 21.864 1.00 11.86 198 GLN A N 1
ATOM 565 C CA . GLN A 1 80 ? 29.916 4.746 22.399 1.00 12.08 198 GLN A CA 1
ATOM 566 C C . GLN A 1 80 ? 29.517 3.801 21.284 1.00 11.22 198 GLN A C 1
ATOM 567 O O . GLN A 1 80 ? 28.852 4.211 20.336 1.00 11.07 198 GLN A O 1
ATOM 573 N N . THR A 1 81 ? 29.923 2.536 21.396 1.00 11.46 199 THR A N 1
ATOM 574 C CA . THR A 1 81 ? 29.425 1.494 20.498 1.00 11.08 199 THR A CA 1
ATOM 575 C C . THR A 1 81 ? 28.134 0.965 21.100 1.00 10.91 199 THR A C 1
ATOM 576 O O . THR A 1 81 ? 27.760 1.349 22.202 1.00 10.53 199 THR A O 1
ATOM 580 N N . ALA A 1 82 ? 27.454 0.086 20.374 1.00 10.45 200 ALA A N 1
ATOM 581 C CA . ALA A 1 82 ? 26.245 -0.550 20.884 1.00 10.64 200 ALA A CA 1
ATOM 582 C C . ALA A 1 82 ? 26.514 -1.229 22.234 1.00 10.73 200 ALA A C 1
ATOM 583 O O . ALA A 1 82 ? 25.695 -1.155 23.158 1.00 10.67 200 ALA A O 1
ATOM 585 N N . ALA A 1 83 ? 27.664 -1.886 22.342 1.00 10.58 201 ALA A N 1
ATOM 586 C CA . ALA A 1 83 ? 28.041 -2.581 23.568 1.00 10.44 201 ALA A CA 1
ATOM 587 C C . ALA A 1 83 ? 28.187 -1.631 24.753 1.00 10.55 201 ALA A C 1
ATOM 588 O O . ALA A 1 83 ? 27.740 -1.949 25.859 1.00 9.64 201 ALA A O 1
ATOM 590 N N . HIS A 1 84 ? 28.826 -0.476 24.525 1.00 10.64 202 HIS A N 1
ATOM 591 C CA . HIS A 1 84 ? 28.991 0.533 25.570 1.00 11.33 202 HIS A CA 1
ATOM 592 C C . HIS A 1 84 ? 27.618 0.974 26.065 1.00 11.29 202 HIS A C 1
ATOM 593 O O . HIS A 1 84 ? 27.396 1.142 27.265 1.00 10.88 202 HIS A O 1
ATOM 600 N N . LEU A 1 85 ? 26.709 1.215 25.128 1.00 10.78 203 LEU A N 1
ATOM 601 C CA . LEU A 1 85 ? 25.378 1.714 25.482 1.00 11.19 203 LEU A CA 1
ATOM 602 C C . LEU A 1 85 ? 24.566 0.681 26.251 1.00 10.66 203 LEU A C 1
ATOM 603 O O . LEU A 1 85 ? 23.829 1.034 27.177 1.00 10.97 203 LEU A O 1
ATOM 608 N N . ALA A 1 86 ? 24.697 -0.591 25.876 1.00 10.92 204 ALA A N 1
ATOM 609 C CA . ALA A 1 86 ? 24.022 -1.663 26.611 1.00 11.09 204 ALA A CA 1
ATOM 610 C C . ALA A 1 86 ? 24.504 -1.701 28.058 1.00 11.35 204 ALA A C 1
ATOM 611 O O . ALA A 1 86 ? 23.707 -1.904 28.976 1.00 11.39 204 ALA A O 1
ATOM 613 N N . CYS A 1 87 ? 25.801 -1.476 28.273 1.00 11.73 205 CYS A N 1
ATOM 614 C CA . CYS A 1 87 ? 26.328 -1.464 29.641 1.00 12.84 205 CYS A CA 1
ATOM 615 C C . CYS A 1 87 ? 25.945 -0.207 30.461 1.00 13.70 205 CYS A C 1
ATOM 616 O O . CYS A 1 87 ? 25.606 -0.305 31.641 1.00 13.96 205 CYS A O 1
ATOM 619 N N . GLU A 1 88 ? 25.976 0.976 29.861 1.00 14.97 206 GLU A N 1
ATOM 620 C CA . GLU A 1 88 ? 25.561 2.135 30.635 1.00 16.52 206 GLU A CA 1
ATOM 621 C C . GLU A 1 88 ? 24.058 2.077 30.952 1.00 16.69 206 GLU A C 1
ATOM 622 O O . GLU A 1 88 ? 23.602 2.668 31.923 1.00 16.54 206 GLU A O 1
ATOM 628 N N . HIS A 1 89 ? 23.303 1.310 30.169 1.00 16.28 207 HIS A N 1
ATOM 629 C CA . HIS A 1 89 ? 21.867 1.180 30.419 1.00 17.22 207 HIS A CA 1
ATOM 630 C C . HIS A 1 89 ? 21.532 -0.081 31.206 1.00 17.25 207 HIS A C 1
ATOM 631 O O . HIS A 1 89 ? 20.371 -0.483 31.283 1.00 18.17 207 HIS A O 1
ATOM 638 N N . ARG A 1 90 ? 22.556 -0.698 31.788 1.00 17.50 208 ARG A N 1
ATOM 639 C CA . ARG A 1 90 ? 22.382 -1.901 32.600 1.00 17.99 208 ARG A CA 1
ATOM 640 C C . ARG A 1 90 ? 21.444 -2.928 31.949 1.00 18.28 208 ARG A C 1
ATOM 641 O O . ARG A 1 90 ? 20.518 -3.421 32.595 1.00 18.35 208 ARG A O 1
ATOM 649 N N . SER A 1 91 ? 21.694 -3.261 30.684 1.00 18.02 209 SER A N 1
ATOM 650 C CA . SER A 1 91 ? 20.792 -4.130 29.933 1.00 17.92 209 SER A CA 1
ATOM 651 C C . SER A 1 91 ? 21.488 -5.367 29.413 1.00 17.52 209 SER A C 1
ATOM 652 O O . SER A 1 91 ? 21.944 -5.402 28.275 1.00 17.38 209 SER A O 1
ATOM 655 N N . PRO A 1 92 ? 21.565 -6.386 30.257 1.00 17.45 210 PRO A N 1
ATOM 656 C CA . PRO A 1 92 ? 22.164 -7.664 29.875 1.00 16.82 210 PRO A CA 1
ATOM 657 C C . PRO A 1 92 ? 21.466 -8.320 28.678 1.00 16.54 210 PRO A C 1
ATOM 658 O O . PRO A 1 92 ? 22.121 -9.019 27.915 1.00 15.64 210 PRO A O 1
ATOM 662 N N . THR A 1 93 ? 20.161 -8.119 28.529 1.00 16.68 211 THR A N 1
ATOM 663 C CA . THR A 1 93 ? 19.452 -8.747 27.415 1.00 16.85 211 THR A CA 1
ATOM 664 C C . THR A 1 93 ? 19.817 -8.114 26.082 1.00 16.18 211 THR A C 1
ATOM 665 O O . THR A 1 93 ? 19.936 -8.808 25.078 1.00 16.24 211 THR A O 1
ATOM 669 N N . CYS A 1 94 ? 19.988 -6.795 26.065 1.00 15.25 212 CYS A N 1
ATOM 670 C CA . CYS A 1 94 ? 20.405 -6.132 24.837 1.00 15.09 212 CYS A CA 1
ATOM 671 C C . CYS A 1 94 ? 21.851 -6.489 24.512 1.00 14.02 212 CYS A C 1
ATOM 672 O O . CYS A 1 94 ? 22.211 -6.658 23.348 1.00 13.62 212 CYS A O 1
ATOM 675 N N . LEU A 1 95 ? 22.678 -6.609 25.544 1.00 12.90 213 LEU A N 1
ATOM 676 C CA . LEU A 1 95 ? 24.070 -6.984 25.334 1.00 12.40 213 LEU A CA 1
ATOM 677 C C . LEU A 1 95 ? 24.136 -8.391 24.757 1.00 12.45 213 LEU A C 1
ATOM 678 O O . LEU A 1 95 ? 24.907 -8.664 23.841 1.00 11.64 213 LEU A O 1
ATOM 683 N N . ARG A 1 96 ? 23.318 -9.286 25.302 1.00 12.85 214 ARG A N 1
ATOM 684 C CA . ARG A 1 96 ? 23.248 -10.643 24.797 1.00 13.96 214 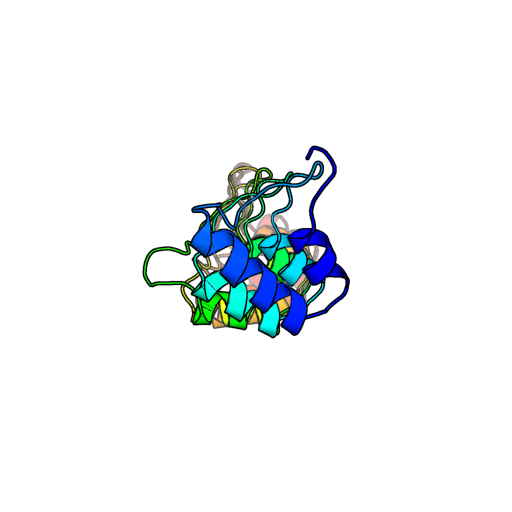ARG A CA 1
ATOM 685 C C . ARG A 1 96 ? 22.761 -10.650 23.347 1.00 14.00 214 ARG A C 1
ATOM 686 O O . ARG A 1 96 ? 23.300 -11.359 22.510 1.00 14.16 214 ARG A O 1
ATOM 694 N N . ALA A 1 97 ? 21.739 -9.856 23.049 1.00 13.47 215 ALA A N 1
ATOM 695 C CA . ALA A 1 97 ? 21.228 -9.811 21.681 1.00 13.94 215 ALA A CA 1
ATOM 696 C C . ALA A 1 97 ? 22.319 -9.358 20.696 1.00 13.85 215 ALA A C 1
ATOM 697 O O . ALA A 1 97 ? 22.445 -9.905 19.602 1.00 14.17 215 ALA A O 1
ATOM 699 N N . LEU A 1 98 ? 23.122 -8.382 21.109 1.00 13.52 216 LEU A N 1
ATOM 700 C CA . LEU A 1 98 ? 24.190 -7.856 20.269 1.00 14.37 216 LEU A CA 1
ATOM 701 C C . LEU A 1 98 ? 25.279 -8.898 20.030 1.00 14.15 216 LEU A C 1
ATOM 702 O O . LEU A 1 98 ? 25.658 -9.162 18.900 1.00 14.52 216 LEU A O 1
ATOM 707 N N . LEU A 1 99 ? 25.773 -9.488 21.112 1.00 14.99 217 LEU A N 1
ATOM 70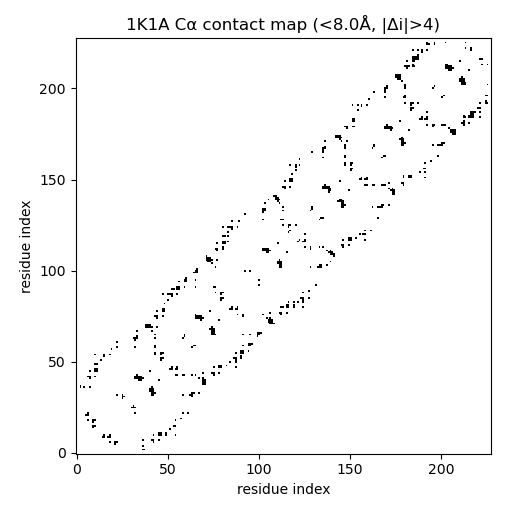8 C CA . LEU A 1 99 ? 26.865 -10.450 21.028 1.00 16.10 217 LEU A CA 1
ATOM 709 C C . LEU A 1 99 ? 26.472 -11.727 20.291 1.00 16.70 217 LEU A C 1
ATOM 710 O O . LEU A 1 99 ? 27.311 -12.339 19.638 1.00 17.44 217 LEU A O 1
ATOM 715 N N . ASP A 1 100 ? 25.200 -12.111 20.378 1.00 17.04 218 ASP A N 1
ATOM 716 C CA . ASP A 1 100 ? 24.714 -13.305 19.691 1.00 17.60 218 ASP A CA 1
ATOM 717 C C . ASP A 1 100 ? 24.434 -13.041 18.201 1.00 17.42 218 ASP A C 1
ATOM 718 O O . ASP A 1 100 ? 24.558 -13.948 17.374 1.00 17.08 218 ASP A O 1
ATOM 723 N N . SER A 1 101 ? 24.061 -11.808 17.857 1.00 17.12 219 SER A N 1
ATOM 724 C CA . SER A 1 101 ? 23.672 -11.500 16.480 1.00 17.55 219 SER A CA 1
ATOM 725 C C . SER A 1 101 ? 24.803 -11.033 15.577 1.00 17.54 219 SER A C 1
ATOM 726 O O . SER A 1 101 ? 24.725 -11.179 14.358 1.00 17.12 219 SER A O 1
ATOM 729 N N . ALA A 1 102 ? 25.848 -10.459 16.164 1.00 17.90 220 ALA A N 1
ATOM 730 C CA . ALA A 1 102 ? 26.946 -9.917 15.367 1.00 18.55 220 ALA A CA 1
ATOM 731 C C . ALA A 1 102 ? 27.682 -10.996 14.587 1.00 19.30 220 ALA A C 1
ATOM 732 O O . ALA A 1 102 ? 27.906 -12.098 15.085 1.00 19.86 220 ALA A O 1
ATOM 734 N N . ALA A 1 103 ? 28.058 -10.673 13.356 1.00 20.33 221 ALA A N 1
ATOM 735 C CA . ALA A 1 103 ? 28.850 -11.583 12.546 1.00 20.89 221 ALA A CA 1
ATOM 736 C C . ALA A 1 103 ? 30.251 -11.715 13.146 1.00 21.42 221 ALA A C 1
ATOM 737 O O . ALA A 1 103 ? 30.788 -10.764 13.708 1.00 20.93 221 ALA A O 1
ATOM 739 N N . PRO A 1 104 ? 30.830 -12.907 13.056 1.00 22.28 222 PRO A N 1
ATOM 740 C CA . PRO A 1 104 ? 32.166 -13.140 13.608 1.00 22.45 222 PRO A CA 1
ATOM 741 C C . PRO A 1 104 ? 33.164 -12.137 13.044 1.00 22.94 222 PRO A C 1
ATOM 742 O O . PRO A 1 104 ? 33.173 -11.890 11.840 1.00 23.17 222 PRO A O 1
ATOM 746 N N . GLY A 1 105 ? 33.969 -11.544 13.917 1.00 23.15 223 GLY A N 1
ATOM 747 C CA . GLY A 1 105 ? 34.974 -10.579 13.504 1.00 23.60 223 GLY A CA 1
ATOM 748 C C . GLY A 1 105 ? 34.488 -9.158 13.235 1.00 23.63 223 GLY A C 1
ATOM 749 O O . GLY A 1 105 ? 35.232 -8.346 12.682 1.00 24.49 223 GLY A O 1
ATOM 750 N N . THR A 1 106 ? 33.253 -8.840 13.609 1.00 22.93 224 THR A N 1
ATOM 751 C CA . THR A 1 106 ? 32.756 -7.481 13.385 1.00 22.36 224 THR A CA 1
ATOM 752 C C . THR A 1 106 ? 32.611 -6.674 14.682 1.00 21.67 224 THR A C 1
ATOM 753 O O . THR A 1 106 ? 32.520 -5.458 14.649 1.00 21.90 224 THR A O 1
ATOM 757 N N . LEU A 1 107 ? 32.569 -7.356 15.817 1.00 20.66 225 LEU A N 1
ATOM 758 C CA . LEU A 1 107 ? 32.387 -6.674 17.098 1.00 20.51 225 LEU A CA 1
ATOM 759 C C . LEU A 1 107 ? 33.640 -6.803 17.960 1.00 19.73 225 LEU A C 1
ATOM 760 O O . LEU A 1 107 ? 34.123 -7.904 18.181 1.00 20.23 225 LEU A O 1
ATOM 765 N N . ASP A 1 108 ? 34.151 -5.676 18.453 1.00 18.84 226 ASP A N 1
ATOM 766 C CA . ASP A 1 108 ? 35.391 -5.667 19.236 1.00 17.67 226 ASP A CA 1
ATOM 767 C C . ASP A 1 108 ? 35.111 -5.117 20.618 1.00 16.33 226 ASP A C 1
ATOM 768 O O . ASP A 1 108 ? 34.794 -3.938 20.769 1.00 15.37 226 ASP A O 1
ATOM 773 N N . LEU A 1 109 ? 35.226 -5.960 21.636 1.00 14.75 227 LEU A N 1
ATOM 774 C CA . LEU A 1 109 ? 34.919 -5.510 23.000 1.00 14.44 227 LEU A CA 1
ATOM 775 C C . LEU A 1 109 ? 36.013 -4.645 23.600 1.00 14.10 227 LEU A C 1
ATOM 776 O O . LEU A 1 109 ? 35.869 -4.119 24.711 1.00 14.36 227 LEU A O 1
ATOM 781 N N . GLU A 1 110 ? 37.106 -4.475 22.873 1.00 13.89 228 GLU A N 1
ATOM 782 C CA . GLU A 1 110 ? 38.178 -3.607 23.364 1.00 14.02 228 GLU A CA 1
ATOM 783 C C . GLU A 1 110 ? 37.999 -2.164 22.890 1.00 13.59 228 GLU A C 1
ATOM 784 O O . GLU A 1 110 ? 38.835 -1.300 23.161 1.00 12.36 228 GLU A O 1
ATOM 790 N N . ALA A 1 111 ? 36.882 -1.902 22.214 1.00 13.49 229 ALA A N 1
ATOM 791 C CA . ALA A 1 111 ? 36.561 -0.545 21.750 1.00 13.16 229 ALA A CA 1
ATOM 792 C C . ALA A 1 111 ? 36.634 0.490 22.879 1.00 13.10 229 ALA A C 1
ATOM 793 O O . ALA A 1 111 ? 36.130 0.259 23.980 1.00 12.67 229 ALA A O 1
ATOM 795 N N . ARG A 1 112 ? 37.235 1.641 22.595 1.00 13.51 230 ARG A N 1
ATOM 796 C CA . ARG A 1 112 ? 37.353 2.711 23.591 1.00 13.57 230 ARG A CA 1
ATOM 797 C C . ARG A 1 112 ? 36.475 3.902 23.200 1.00 13.15 230 ARG A C 1
ATOM 798 O O . ARG A 1 112 ? 36.561 4.382 22.068 1.00 13.15 230 ARG A O 1
ATOM 806 N N . ASN A 1 113 ? 35.625 4.370 24.120 1.00 12.90 231 ASN A N 1
ATOM 807 C CA . ASN A 1 113 ? 34.824 5.565 23.836 1.00 13.18 231 ASN A CA 1
ATOM 808 C C . ASN A 1 113 ? 35.696 6.807 23.935 1.00 13.42 231 ASN A C 1
ATOM 809 O O . ASN A 1 113 ? 36.878 6.710 24.280 1.00 12.41 231 ASN A O 1
ATOM 814 N N . TYR A 1 114 ? 35.130 7.970 23.636 1.00 13.96 232 TYR A N 1
ATOM 815 C CA . TYR A 1 114 ? 35.939 9.184 23.576 1.00 15.53 232 TYR A CA 1
ATOM 816 C C . TYR A 1 114 ? 36.603 9.497 24.917 1.00 16.74 232 TYR A C 1
ATOM 817 O O . TYR A 1 114 ? 37.702 10.059 24.957 1.00 17.58 232 TYR A O 1
ATOM 826 N N . ASP A 1 115 ? 35.953 9.103 26.004 1.00 17.89 233 ASP A N 1
ATOM 827 C CA . ASP A 1 115 ? 36.537 9.245 27.335 1.00 19.44 233 ASP A CA 1
ATOM 828 C C . ASP A 1 115 ? 37.694 8.265 27.545 1.00 19.22 233 ASP A C 1
ATOM 829 O O . ASP A 1 115 ? 38.547 8.481 28.404 1.00 20.25 233 ASP A O 1
ATOM 834 N N . GLY A 1 116 ? 37.706 7.180 26.776 1.00 18.68 234 GLY A N 1
ATOM 835 C CA . GLY A 1 116 ? 38.793 6.211 26.829 1.00 17.98 234 GLY A CA 1
ATOM 836 C C . GLY A 1 116 ? 38.449 4.861 27.446 1.00 17.73 234 GLY A C 1
ATOM 837 O O . GLY A 1 116 ? 39.299 3.958 27.492 1.00 18.78 234 GLY A O 1
ATOM 838 N N . LEU A 1 117 ? 37.202 4.701 27.885 1.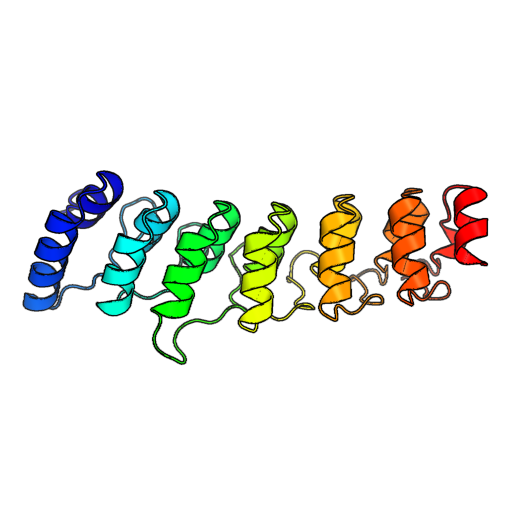00 16.23 235 LEU A N 1
ATOM 839 C CA . LEU A 1 117 ? 36.783 3.481 28.573 1.00 15.26 235 LEU A CA 1
ATOM 840 C C . LEU A 1 117 ? 36.283 2.384 27.650 1.00 14.09 235 LEU A C 1
ATOM 841 O O . LEU A 1 117 ? 35.696 2.660 26.595 1.00 13.10 235 LEU A O 1
ATOM 846 N N . THR A 1 118 ? 36.502 1.135 28.065 1.00 12.66 236 THR A N 1
ATOM 847 C CA . THR A 1 118 ? 35.915 -0.010 27.385 1.00 11.96 236 THR A CA 1
ATOM 848 C C . THR A 1 118 ? 34.534 -0.239 27.963 1.00 11.28 236 THR A C 1
ATOM 849 O O . THR A 1 118 ? 34.176 0.358 28.975 1.00 10.26 236 THR A O 1
ATOM 853 N N . ALA A 1 119 ? 33.770 -1.115 27.316 1.00 10.26 237 ALA A N 1
ATOM 854 C CA . ALA A 1 119 ? 32.468 -1.522 27.820 1.00 9.96 237 ALA A CA 1
ATOM 855 C C . ALA A 1 119 ? 32.587 -2.112 29.229 1.00 9.65 237 ALA A C 1
ATOM 856 O O . ALA A 1 119 ? 31.730 -1.873 30.080 1.00 9.95 237 ALA A O 1
ATOM 858 N N . LEU A 1 120 ? 33.653 -2.871 29.471 1.00 9.46 238 LEU A N 1
ATOM 859 C CA . LEU A 1 120 ? 33.888 -3.460 30.792 1.00 10.14 238 LEU A CA 1
ATOM 860 C C . LEU A 1 120 ? 34.039 -2.401 31.894 1.00 10.28 238 LEU A C 1
ATOM 861 O O . LEU A 1 120 ? 33.489 -2.552 32.993 1.00 10.93 238 LEU A O 1
ATOM 866 N N . HIS A 1 121 ? 34.786 -1.336 31.610 1.00 11.04 239 HIS A N 1
ATOM 867 C CA . HIS A 1 121 ? 34.927 -0.231 32.566 1.00 11.69 239 HIS A CA 1
ATOM 868 C C . HIS A 1 121 ? 33.556 0.345 32.907 1.00 11.69 239 HIS A C 1
ATOM 869 O O . HIS A 1 121 ? 33.230 0.545 34.069 1.00 12.14 239 HIS A O 1
ATOM 876 N N . VAL A 1 122 ? 32.766 0.637 31.877 1.00 11.52 240 VAL A N 1
ATOM 877 C CA . VAL A 1 122 ? 31.416 1.159 32.062 1.00 11.34 240 VAL A CA 1
ATOM 878 C C . VAL A 1 122 ? 30.559 0.212 32.908 1.00 11.12 240 VAL A C 1
ATOM 879 O O . VAL A 1 122 ? 29.904 0.639 33.860 1.00 11.03 240 VAL A O 1
ATOM 883 N N . ALA A 1 123 ? 30.583 -1.073 32.575 1.00 11.24 241 ALA A N 1
ATOM 884 C CA . ALA A 1 123 ? 29.792 -2.052 33.309 1.00 11.82 241 ALA A CA 1
ATOM 885 C C . ALA A 1 123 ? 30.174 -2.113 34.796 1.00 12.76 241 ALA A C 1
ATOM 886 O O . ALA A 1 123 ? 29.305 -2.161 35.674 1.00 12.54 241 ALA A O 1
ATOM 888 N N . VAL A 1 124 ? 31.472 -2.133 35.066 1.00 13.33 242 VAL A N 1
ATOM 889 C CA . VAL A 1 124 ? 31.961 -2.204 36.444 1.00 14.47 242 VAL A CA 1
ATOM 890 C C . VAL A 1 124 ? 31.500 -0.975 37.223 1.00 15.58 242 VAL A C 1
ATOM 891 O O . VAL A 1 124 ? 31.065 -1.083 38.375 1.00 15.79 242 VAL A O 1
ATOM 895 N N . ASN A 1 125 ? 31.555 0.182 36.570 1.00 16.57 243 ASN A N 1
ATOM 896 C CA . ASN A 1 125 ? 31.102 1.434 37.163 1.00 18.20 243 ASN A CA 1
ATOM 897 C C . ASN A 1 125 ? 29.613 1.445 37.525 1.00 19.24 243 ASN A C 1
ATOM 898 O O . ASN A 1 125 ? 29.225 2.053 38.516 1.00 19.46 243 ASN A O 1
ATOM 903 N N . THR A 1 126 ? 28.785 0.755 36.742 1.00 19.88 244 THR A N 1
ATOM 904 C CA . THR A 1 126 ? 27.377 0.622 37.091 1.00 21.00 244 THR A CA 1
ATOM 905 C C . THR A 1 126 ? 27.230 -0.457 38.156 1.00 22.06 244 THR A C 1
ATOM 906 O O . THR A 1 126 ? 26.186 -0.569 38.792 1.00 22.13 244 THR A O 1
ATOM 910 N N . GLU A 1 127 ? 28.277 -1.261 38.320 1.00 23.48 245 GLU A N 1
ATOM 911 C CA . GLU A 1 127 ? 28.273 -2.380 39.264 1.00 25.16 245 GLU A CA 1
ATOM 912 C C . GLU A 1 127 ? 27.209 -3.423 38.948 1.00 25.36 245 GLU A C 1
ATOM 913 O O . GLU A 1 127 ? 26.770 -4.167 39.829 1.00 26.12 245 GLU A O 1
ATOM 919 N N . CYS A 1 128 ? 26.794 -3.478 37.688 1.00 25.25 246 CYS A N 1
ATOM 920 C CA . CYS A 1 128 ? 25.843 -4.488 37.251 1.00 24.31 246 CYS A CA 1
ATOM 921 C C . CYS A 1 128 ? 26.586 -5.801 37.055 1.00 23.83 246 CYS A C 1
ATOM 922 O O . CYS A 1 128 ? 27.390 -5.946 36.131 1.00 23.90 246 CYS A O 1
ATOM 925 N N . GLN A 1 129 ? 26.326 -6.759 37.936 1.00 22.71 247 GLN A N 1
ATOM 926 C CA . GLN A 1 129 ? 27.028 -8.025 37.898 1.00 22.04 247 GLN A CA 1
ATOM 927 C C . GLN A 1 129 ? 26.741 -8.813 36.626 1.00 20.97 247 GLN A C 1
ATOM 928 O O . GLN A 1 129 ? 27.607 -9.529 36.124 1.00 20.16 247 GLN A O 1
ATOM 934 N N . GLU A 1 130 ? 25.531 -8.657 36.099 1.00 19.85 248 GLU A N 1
ATOM 935 C CA . GLU A 1 130 ? 25.100 -9.429 34.932 1.00 19.43 248 GLU A CA 1
ATOM 936 C C . GLU A 1 130 ? 25.838 -9.043 33.642 1.00 18.37 248 GLU A C 1
ATOM 937 O O . GLU A 1 130 ? 26.236 -9.910 32.862 1.00 18.25 248 GLU A O 1
ATOM 943 N N . THR A 1 131 ? 26.015 -7.745 33.423 1.00 17.09 249 THR A N 1
ATOM 944 C CA . THR A 1 131 ? 26.728 -7.273 32.236 1.00 15.84 249 THR A CA 1
ATOM 945 C C . THR A 1 131 ? 28.226 -7.545 32.354 1.00 15.15 249 THR A C 1
ATOM 946 O O . THR A 1 131 ? 28.866 -7.936 31.382 1.00 14.13 249 THR A O 1
ATOM 950 N N . VAL A 1 132 ? 28.787 -7.360 33.551 1.00 14.23 250 VAL A N 1
ATOM 951 C CA . VAL A 1 132 ? 30.196 -7.654 33.748 1.00 13.94 250 VAL A CA 1
ATOM 952 C C . VAL A 1 132 ? 30.467 -9.117 33.420 1.00 14.28 250 VAL A C 1
ATOM 953 O O . VAL A 1 132 ? 31.357 -9.430 32.633 1.00 13.56 250 VAL A O 1
ATOM 957 N N . GLN A 1 133 ? 29.670 -10.011 33.997 1.00 14.75 251 GLN A N 1
ATOM 958 C CA . GLN A 1 133 ? 29.855 -11.435 33.770 1.00 15.55 251 GLN A CA 1
ATOM 959 C C . GLN A 1 133 ? 29.802 -11.799 32.295 1.00 14.90 251 GLN A C 1
ATOM 960 O O . GLN A 1 133 ? 30.669 -12.502 31.796 1.00 15.26 251 GLN A O 1
ATOM 970 N N . LEU A 1 134 ? 28.789 -11.313 31.597 1.00 14.41 252 LEU A N 1
ATOM 971 C CA . LEU A 1 134 ? 28.629 -11.662 30.192 1.00 14.00 252 LEU A CA 1
ATOM 972 C C . LEU A 1 134 ? 29.798 -11.140 29.348 1.00 13.68 252 LEU A C 1
ATOM 973 O O . LEU A 1 134 ? 30.329 -11.865 28.519 1.00 14.19 252 LEU A O 1
ATOM 978 N N . LEU A 1 135 ? 30.201 -9.887 29.563 1.00 12.84 253 LEU A N 1
ATOM 979 C CA . LEU A 1 135 ? 31.351 -9.342 28.844 1.00 12.56 253 LEU A CA 1
ATOM 980 C C . LEU A 1 135 ? 32.581 -10.249 29.022 1.00 12.86 253 LEU A C 1
ATOM 981 O O . LEU A 1 135 ? 33.271 -10.574 28.064 1.00 12.30 253 LEU A O 1
ATOM 986 N N . LEU A 1 136 ? 32.838 -10.651 30.260 1.00 13.17 254 LEU A N 1
ATOM 987 C CA . LEU A 1 136 ? 33.993 -11.488 30.565 1.00 14.45 254 LEU A CA 1
ATOM 988 C C . LEU A 1 136 ? 33.899 -12.880 29.937 1.00 14.89 254 LEU A C 1
ATOM 989 O O . LEU A 1 136 ? 34.910 -13.459 29.535 1.00 15.52 254 LEU A O 1
ATOM 994 N N . GLU A 1 137 ? 32.683 -13.410 29.852 1.00 15.91 255 GLU A N 1
ATOM 995 C CA . GLU A 1 137 ? 32.466 -14.732 29.267 1.00 16.65 255 GLU A CA 1
ATOM 996 C C . GLU A 1 137 ? 32.652 -14.682 27.753 1.00 16.82 255 GLU A C 1
ATOM 997 O O . GLU A 1 137 ? 32.941 -15.700 27.113 1.00 17.01 255 GLU A O 1
ATOM 1003 N N . ARG A 1 138 ? 32.493 -13.496 27.174 1.00 16.88 256 ARG A N 1
ATOM 1004 C CA . ARG A 1 138 ? 32.589 -13.370 25.721 1.00 17.03 256 ARG A CA 1
ATOM 1005 C C . ARG A 1 138 ? 33.911 -12.793 25.209 1.00 17.29 256 ARG A C 1
ATOM 1006 O O . ARG A 1 138 ? 34.014 -12.411 24.047 1.00 17.20 256 ARG A O 1
ATOM 1014 N N . GLY A 1 139 ? 34.911 -12.705 26.084 1.00 16.98 257 GLY A N 1
ATOM 1015 C CA . GLY A 1 139 ? 36.248 -12.329 25.653 1.00 17.07 257 GLY A CA 1
ATOM 1016 C C . GLY A 1 139 ? 36.793 -10.947 25.997 1.00 16.76 257 GLY A C 1
ATOM 1017 O O . GLY A 1 139 ? 37.906 -10.619 25.574 1.00 17.25 257 GLY A O 1
ATOM 1018 N N . ALA A 1 140 ? 36.042 -10.138 26.744 1.00 16.15 258 ALA A N 1
ATOM 1019 C CA . ALA A 1 140 ? 36.535 -8.812 27.135 1.00 16.01 258 ALA A CA 1
ATOM 1020 C C . ALA A 1 140 ? 37.814 -8.923 27.974 1.00 16.41 258 ALA A C 1
ATOM 1021 O O . ALA A 1 140 ? 37.904 -9.763 28.871 1.00 16.64 258 ALA A O 1
ATOM 1023 N N . ASP A 1 141 ? 38.795 -8.073 27.668 1.00 16.28 259 ASP A N 1
ATOM 1024 C CA . ASP A 1 141 ? 40.072 -8.067 28.370 1.00 16.28 259 ASP A CA 1
ATOM 1025 C C . ASP A 1 141 ? 39.857 -7.511 29.779 1.00 15.89 259 ASP A C 1
ATOM 1026 O O . ASP A 1 141 ? 39.565 -6.329 29.953 1.00 15.04 259 ASP A O 1
ATOM 1031 N N . ILE A 1 142 ? 39.994 -8.382 30.779 1.00 15.59 260 ILE A N 1
ATOM 1032 C CA . ILE A 1 142 ? 39.733 -8.016 32.170 1.00 15.63 260 ILE A CA 1
ATOM 1033 C C . ILE A 1 142 ? 40.756 -7.040 32.756 1.00 16.36 260 ILE A C 1
ATOM 1034 O O . ILE A 1 142 ? 40.486 -6.391 33.772 1.00 16.00 260 ILE A O 1
ATOM 1039 N N . ASP A 1 143 ? 41.916 -6.926 32.115 1.00 16.57 261 ASP A N 1
ATOM 1040 C CA . ASP A 1 143 ? 42.979 -6.048 32.610 1.00 17.90 261 ASP A CA 1
ATOM 1041 C C . ASP A 1 143 ? 43.147 -4.792 31.746 1.00 18.49 261 ASP A C 1
ATOM 1042 O O . ASP A 1 143 ? 44.090 -4.020 31.944 1.00 18.91 261 ASP A O 1
ATOM 1047 N N . ALA A 1 144 ? 42.253 -4.584 30.790 1.00 18.81 262 ALA A N 1
ATOM 1048 C CA . ALA A 1 144 ? 42.360 -3.408 29.917 1.00 19.39 262 ALA A CA 1
ATOM 1049 C C . ALA A 1 144 ? 42.479 -2.088 30.696 1.00 19.90 262 ALA A C 1
ATOM 1050 O O . ALA A 1 144 ? 41.723 -1.848 31.642 1.00 19.34 262 ALA A O 1
ATOM 1052 N N . VAL A 1 145 ? 43.431 -1.241 30.296 1.00 21.05 263 VAL A N 1
ATOM 1053 C CA . VAL A 1 145 ? 43.614 0.062 30.930 1.00 22.47 263 VAL A CA 1
ATOM 1054 C C . VAL A 1 145 ? 43.251 1.194 29.974 1.00 23.63 263 VAL A C 1
ATOM 1055 O O . VAL A 1 145 ? 43.785 1.291 28.865 1.00 23.95 263 VAL A O 1
ATOM 1059 N N . ASP A 1 146 ? 42.300 2.008 30.394 1.00 24.65 264 ASP A N 1
ATOM 1060 C CA . ASP A 1 146 ? 41.919 3.196 29.629 1.00 26.21 264 ASP A CA 1
ATOM 1061 C C . ASP A 1 146 ? 43.016 4.273 29.712 1.00 26.52 264 ASP A C 1
ATOM 1062 O O . ASP A 1 146 ? 43.708 4.393 30.723 1.00 26.31 264 ASP A O 1
ATOM 1067 N N . ILE A 1 147 ? 43.165 5.054 28.650 1.00 26.67 265 ILE A N 1
ATOM 1068 C CA . ILE A 1 147 ? 44.266 6.003 28.563 1.00 26.96 265 ILE A CA 1
ATOM 1069 C C . ILE A 1 147 ? 44.234 7.133 29.615 1.00 26.95 265 ILE A C 1
ATOM 1070 O O . ILE A 1 147 ? 45.285 7.542 30.100 1.00 26.81 265 ILE A O 1
ATOM 1075 N N . LYS A 1 148 ? 43.040 7.591 29.997 1.00 27.09 266 LYS A N 1
ATOM 1076 C CA . LYS A 1 148 ? 42.899 8.709 30.960 1.00 27.43 266 LYS A CA 1
ATOM 1077 C C . LYS A 1 148 ? 43.587 8.487 32.307 1.00 27.28 266 LYS A C 1
ATOM 1078 O O . LYS A 1 148 ? 44.399 9.302 32.749 1.00 27.14 266 LYS A O 1
ATOM 1084 N N . SER A 1 149 ? 43.246 7.380 32.963 1.00 27.02 267 SER A N 1
ATOM 1085 C CA . SER A 1 149 ? 43.700 7.126 34.323 1.00 26.46 267 SER A CA 1
ATOM 1086 C C . SER A 1 149 ? 44.747 6.033 34.440 1.00 25.49 267 SER A C 1
ATOM 1087 O O . SER A 1 149 ? 45.447 5.941 35.453 1.00 25.33 267 SER A O 1
ATOM 1090 N N . GLY A 1 150 ? 44.850 5.198 33.410 1.00 24.20 268 GLY A N 1
ATOM 1091 C CA . GLY A 1 150 ? 45.756 4.066 33.436 1.00 22.62 268 GLY A CA 1
ATOM 1092 C C . GLY A 1 150 ? 45.307 3.000 34.428 1.00 21.57 268 GLY A C 1
ATOM 1093 O O . GLY A 1 150 ? 46.110 2.183 34.875 1.00 21.85 268 GLY A O 1
ATOM 1094 N N . ARG A 1 151 ? 44.021 3.006 34.767 1.00 20.21 269 ARG A N 1
ATOM 1095 C CA . ARG A 1 151 ? 43.466 2.075 35.752 1.00 19.50 269 ARG A CA 1
ATOM 1096 C C . ARG A 1 151 ? 42.743 0.880 35.127 1.00 18.56 269 ARG A C 1
ATOM 1097 O O . ARG A 1 151 ? 41.976 1.041 34.185 1.00 17.36 269 ARG A O 1
ATOM 1110 N N . SER A 1 152 ? 42.986 -0.310 35.677 1.00 17.61 270 SER A N 1
ATOM 1111 C CA . SER A 1 152 ? 42.274 -1.522 35.259 1.00 16.50 270 SER A CA 1
ATOM 1112 C C . SER A 1 152 ? 40.908 -1.488 35.916 1.00 15.64 270 SER A C 1
ATOM 1113 O O . SER A 1 152 ? 40.699 -0.725 36.846 1.00 15.09 270 SER A O 1
ATOM 1116 N N . PRO A 1 153 ? 39.964 -2.280 35.419 1.00 15.19 271 PRO A N 1
ATOM 1117 C CA . PRO A 1 153 ? 38.638 -2.382 36.044 1.00 14.73 271 PRO A CA 1
ATOM 1118 C C . PRO A 1 153 ? 38.720 -2.699 37.547 1.00 14.71 271 PRO A C 1
ATOM 1119 O O . PRO A 1 153 ? 37.910 -2.190 38.326 1.00 13.68 271 PRO A O 1
ATOM 1123 N N . LEU A 1 154 ? 39.684 -3.521 37.946 1.00 14.47 272 LEU A N 1
ATOM 1124 C CA . LEU A 1 154 ? 39.820 -3.875 39.360 1.00 14.87 272 LEU A CA 1
ATOM 1125 C C . LEU A 1 154 ? 40.066 -2.642 40.230 1.00 15.24 272 LEU A C 1
ATOM 1126 O O . LEU A 1 154 ? 39.463 -2.483 41.298 1.00 15.45 272 LEU A O 1
ATOM 1131 N N . ILE A 1 155 ? 40.948 -1.769 39.774 1.00 15.51 273 ILE A N 1
ATOM 1132 C CA . ILE A 1 155 ? 41.262 -0.566 40.534 1.00 16.52 273 ILE A CA 1
ATOM 1133 C C . ILE A 1 155 ? 40.043 0.353 40.586 1.00 17.06 273 ILE A C 1
ATOM 1134 O O . ILE A 1 155 ? 39.719 0.917 41.641 1.00 17.15 273 ILE A O 1
ATOM 1139 N N . HIS A 1 156 ? 39.328 0.457 39.467 1.00 17.66 274 HIS A N 1
ATOM 1140 C CA . HIS A 1 156 ? 38.097 1.232 39.437 1.00 18.45 274 HIS A CA 1
ATOM 1141 C C . HIS A 1 156 ? 37.139 0.704 40.501 1.00 18.24 274 HIS A C 1
ATOM 1142 O O . HIS A 1 156 ? 36.561 1.481 41.264 1.00 18.70 274 HIS A O 1
ATOM 1149 N N . ALA A 1 157 ? 36.985 -0.619 40.559 1.00 17.68 275 ALA A N 1
ATOM 1150 C CA . ALA A 1 157 ? 36.081 -1.253 41.520 1.00 17.26 275 ALA A CA 1
ATOM 1151 C C . ALA A 1 157 ? 36.487 -0.962 42.966 1.00 17.36 275 ALA A C 1
ATOM 1152 O O . ALA A 1 157 ? 35.630 -0.720 43.827 1.00 16.75 275 ALA A O 1
ATOM 1154 N N . VAL A 1 158 ? 37.788 -0.998 43.231 1.00 17.38 276 VAL A N 1
ATOM 1155 C CA . VAL A 1 158 ? 38.292 -0.724 44.577 1.00 18.37 276 VAL A CA 1
ATOM 1156 C C . VAL A 1 158 ? 38.029 0.726 44.978 1.00 19.14 276 VAL A C 1
ATOM 1157 O O . VAL A 1 158 ? 37.604 0.998 46.102 1.00 19.75 276 VAL A O 1
ATOM 1161 N N . GLU A 1 159 ? 38.270 1.655 44.059 1.00 20.02 277 GLU A N 1
ATOM 1162 C CA . GLU A 1 159 ? 38.009 3.073 44.328 1.00 21.18 277 GLU A CA 1
ATOM 1163 C C . GLU A 1 159 ? 36.523 3.381 44.554 1.00 21.07 277 GLU A C 1
ATOM 1164 O O . GLU A 1 159 ? 36.177 4.267 45.351 1.00 21.01 277 GLU A O 1
ATOM 1170 N N . ASN A 1 160 ? 35.648 2.633 43.882 1.00 20.76 278 ASN A N 1
ATOM 1171 C CA . ASN A 1 160 ? 34.200 2.784 44.050 1.00 20.75 278 ASN A CA 1
ATOM 1172 C C . ASN A 1 160 ? 33.695 2.076 45.304 1.00 20.39 278 ASN A C 1
ATOM 1173 O O . ASN A 1 160 ? 32.490 2.056 45.571 1.00 20.14 278 ASN A O 1
ATOM 1178 N N . ASN A 1 161 ? 34.611 1.464 46.051 1.00 19.97 279 ASN A N 1
ATOM 1179 C CA . ASN A 1 161 ? 34.251 0.700 47.244 1.00 20.09 279 ASN A CA 1
ATOM 1180 C C . ASN A 1 161 ? 33.129 -0.315 46.991 1.00 19.52 279 ASN A C 1
ATOM 1181 O O . ASN A 1 161 ? 32.124 -0.342 47.697 1.00 19.44 279 ASN A O 1
ATOM 1186 N N . SER A 1 162 ? 33.307 -1.142 45.963 1.00 19.10 280 SER A N 1
ATOM 1187 C CA . SER A 1 162 ? 32.338 -2.182 45.647 1.00 18.42 280 SER A CA 1
ATOM 1188 C C . SER A 1 162 ? 32.935 -3.570 45.855 1.00 18.03 280 SER A C 1
ATOM 1189 O O . SER A 1 162 ? 33.611 -4.110 44.971 1.00 17.94 280 SER A O 1
ATOM 1192 N N . LEU A 1 163 ? 32.675 -4.142 47.019 1.00 17.13 281 LEU A N 1
ATOM 1193 C CA . LEU A 1 163 ? 33.168 -5.472 47.341 1.00 16.84 281 LEU A CA 1
ATOM 1194 C C . LEU A 1 163 ? 32.640 -6.530 46.359 1.00 16.39 281 LEU A C 1
ATOM 1195 O O . LEU A 1 163 ? 33.336 -7.481 46.036 1.00 15.81 281 LEU A O 1
ATOM 1200 N N . SER A 1 164 ? 31.404 -6.369 45.905 1.00 16.11 282 SER A N 1
ATOM 1201 C CA . SER A 1 164 ? 30.851 -7.301 44.926 1.00 16.65 282 SER A CA 1
ATOM 1202 C C . SER A 1 164 ? 31.696 -7.325 43.642 1.00 15.96 282 SER A C 1
ATOM 1203 O O . SER A 1 164 ? 32.098 -8.395 43.176 1.00 16.26 282 SER A O 1
ATOM 1206 N N . MET A 1 165 ? 31.966 -6.153 43.072 1.00 15.91 283 MET A N 1
ATOM 1207 C CA . MET A 1 165 ? 32.749 -6.086 41.826 1.00 15.41 283 MET A CA 1
ATOM 1208 C C . MET A 1 165 ? 34.178 -6.591 42.023 1.00 14.99 283 MET A C 1
ATOM 1209 O O . MET A 1 165 ? 34.739 -7.250 41.147 1.00 14.52 283 MET A O 1
ATOM 1214 N N . VAL A 1 166 ? 34.765 -6.263 43.168 1.00 14.18 284 VAL A N 1
ATOM 1215 C CA . VAL A 1 166 ? 36.101 -6.727 43.494 1.00 13.86 284 VAL A CA 1
ATOM 1216 C C . VAL A 1 166 ? 36.118 -8.244 43.545 1.00 13.49 284 VAL A C 1
ATOM 1217 O O . VAL A 1 166 ? 36.970 -8.877 42.938 1.00 12.96 284 VAL A O 1
ATOM 1221 N N . GLN A 1 167 ? 35.144 -8.832 44.231 1.00 13.36 285 GLN A N 1
ATOM 1222 C CA . GLN A 1 167 ? 35.060 -10.286 44.304 1.00 12.91 285 GLN A CA 1
ATOM 1223 C C . GLN A 1 167 ? 34.812 -10.925 42.929 1.00 12.79 285 GLN A C 1
ATOM 1224 O O . GLN A 1 167 ? 35.428 -11.929 42.581 1.00 11.79 285 GLN A O 1
ATOM 1230 N N . LEU A 1 168 ? 33.937 -10.312 42.141 1.00 12.48 286 LEU A N 1
ATOM 1231 C CA . LEU A 1 168 ? 33.597 -10.829 40.817 1.00 12.12 286 LEU A CA 1
ATOM 1232 C C . LEU A 1 168 ? 34.798 -10.808 39.872 1.00 11.89 286 LEU A C 1
ATOM 1233 O O . LEU A 1 168 ? 35.053 -11.778 39.163 1.00 11.40 286 LEU A O 1
ATOM 1238 N N . LEU A 1 169 ? 35.543 -9.706 39.870 1.00 12.31 287 LEU A N 1
ATOM 1239 C CA . LEU A 1 169 ? 36.705 -9.589 38.987 1.00 12.36 287 LEU A CA 1
ATOM 1240 C C . LEU A 1 169 ? 37.846 -10.537 39.358 1.00 13.15 287 LEU A C 1
ATOM 1241 O O . LEU A 1 169 ? 38.476 -11.138 38.481 1.00 12.71 287 LEU A O 1
ATOM 1246 N N . LEU A 1 170 ? 38.113 -10.681 40.654 1.00 13.45 288 LEU A N 1
ATOM 1247 C CA . LEU A 1 170 ? 39.181 -11.568 41.097 1.00 14.15 288 LEU A CA 1
ATOM 1248 C C . LEU A 1 170 ? 38.831 -13.008 40.759 1.00 14.70 288 LEU A C 1
ATOM 1249 O O . LEU A 1 170 ? 39.687 -13.803 40.380 1.00 14.45 288 LEU A O 1
ATOM 1254 N N . GLN A 1 171 ? 37.549 -13.314 40.873 1.00 15.77 289 GLN A N 1
ATOM 1255 C CA . GLN A 1 171 ? 37.007 -14.613 40.535 1.00 16.90 289 GLN A CA 1
ATOM 1256 C C . GLN A 1 171 ? 37.291 -14.948 39.069 1.00 16.93 289 GLN A C 1
ATOM 1257 O O . GLN A 1 171 ? 37.491 -16.118 38.708 1.00 17.07 289 GLN A O 1
ATOM 1263 N N . HIS A 1 172 ? 37.305 -13.922 38.220 1.00 16.48 290 HIS A N 1
ATOM 1264 C CA . HIS A 1 172 ? 37.522 -14.131 36.787 1.00 15.97 290 HIS A CA 1
ATOM 1265 C C . HIS A 1 172 ? 38.959 -13.932 36.290 1.00 15.64 290 HIS A C 1
ATOM 1266 O O . HIS A 1 172 ? 39.185 -13.757 35.092 1.00 15.90 290 HIS A O 1
ATOM 1273 N N . GLY A 1 173 ? 39.922 -13.932 37.205 1.00 15.43 291 GLY A N 1
ATOM 1274 C CA . GLY A 1 173 ? 41.328 -13.891 36.824 1.00 14.51 291 GLY A CA 1
ATOM 1275 C C . GLY A 1 173 ? 42.016 -12.533 36.724 1.00 14.23 291 GLY A C 1
ATOM 1276 O O . GLY A 1 173 ? 43.092 -12.431 36.133 1.00 13.48 291 GLY A O 1
ATOM 1277 N N . ALA A 1 174 ? 41.423 -11.499 37.315 1.00 13.66 292 ALA A N 1
ATOM 1278 C CA . ALA A 1 174 ? 42.003 -10.150 37.261 1.00 14.00 292 ALA A CA 1
ATOM 1279 C C . ALA A 1 174 ? 43.364 -10.058 37.980 1.00 14.37 292 ALA A C 1
ATOM 1280 O O . ALA A 1 174 ? 43.565 -10.663 39.032 1.00 14.42 292 ALA A O 1
ATOM 1282 N N . ASN A 1 175 ? 44.281 -9.292 37.403 1.00 14.05 293 ASN A N 1
ATOM 1283 C CA . ASN A 1 175 ? 45.590 -9.070 37.997 1.00 14.24 293 ASN A CA 1
ATOM 1284 C C . ASN A 1 175 ? 45.458 -8.191 39.236 1.00 13.77 293 ASN A C 1
ATOM 1285 O O . ASN A 1 175 ? 45.235 -6.996 39.134 1.00 13.84 293 ASN A O 1
ATOM 1290 N N . VAL A 1 176 ? 45.591 -8.799 40.409 1.00 13.38 294 VAL A N 1
ATOM 1291 C CA . VAL A 1 176 ? 45.404 -8.085 41.661 1.00 13.26 294 VAL A CA 1
ATOM 1292 C C . VAL A 1 176 ? 46.532 -7.059 41.918 1.00 13.61 294 VAL A C 1
ATOM 1293 O O . VAL A 1 176 ? 46.370 -6.109 42.694 1.00 13.46 294 VAL A O 1
ATOM 1297 N N . ASN A 1 177 ? 47.656 -7.229 41.235 1.00 13.60 295 ASN A N 1
ATOM 1298 C CA . ASN A 1 177 ? 48.785 -6.320 41.411 1.00 14.41 295 ASN A CA 1
ATOM 1299 C C . ASN A 1 177 ? 49.014 -5.311 40.273 1.00 14.47 295 ASN A C 1
ATOM 1300 O O . ASN A 1 177 ? 50.096 -4.738 40.146 1.00 14.45 295 ASN A O 1
ATOM 1305 N N . ALA A 1 178 ? 47.980 -5.069 39.479 1.00 14.43 296 ALA A N 1
ATOM 1306 C CA . ALA A 1 178 ? 48.047 -4.040 38.446 1.00 15.37 296 ALA A CA 1
ATOM 1307 C C . ALA A 1 178 ? 48.323 -2.670 39.078 1.00 15.44 296 ALA A C 1
ATOM 1308 O O . ALA A 1 178 ? 47.846 -2.379 40.180 1.00 15.12 296 ALA A O 1
ATOM 1310 N N . GLN A 1 179 ? 49.092 -1.831 38.386 1.00 16.05 297 GLN A N 1
ATOM 1311 C CA . GLN A 1 179 ? 49.424 -0.494 38.906 1.00 16.56 297 GLN A CA 1
ATOM 1312 C C . GLN A 1 179 ? 48.957 0.639 37.992 1.00 17.39 297 GLN A C 1
ATOM 1313 O O . GLN A 1 179 ? 48.942 0.502 36.761 1.00 17.52 297 GLN A O 1
ATOM 1319 N N . MET A 1 180 ? 48.606 1.766 38.599 1.00 17.82 298 MET A N 1
ATOM 1320 C CA . MET A 1 180 ? 48.238 2.961 37.858 1.00 18.91 298 MET A CA 1
ATOM 1321 C C . MET A 1 180 ? 49.514 3.687 37.423 1.00 18.63 298 MET A C 1
ATOM 1322 O O . MET A 1 180 ? 50.606 3.277 37.787 1.00 18.25 298 MET A O 1
ATOM 1327 N N . TYR A 1 181 ? 49.367 4.777 36.665 1.00 19.19 299 TYR A N 1
ATOM 1328 C CA . TYR A 1 181 ? 50.515 5.579 36.223 1.00 19.72 299 TYR A CA 1
ATOM 1329 C C . TYR A 1 181 ? 51.483 5.914 37.374 1.00 20.19 299 TYR A C 1
ATOM 1330 O O . TYR A 1 181 ? 52.708 5.872 37.211 1.00 20.31 299 TYR A O 1
ATOM 1339 N N . SER A 1 182 ? 50.924 6.261 38.528 1.00 20.88 300 SER A N 1
ATOM 1340 C CA . SER A 1 182 ? 51.719 6.624 39.701 1.00 21.72 300 SER A CA 1
ATOM 1341 C C . SER A 1 182 ? 52.402 5.419 40.343 1.00 21.89 300 SER A C 1
ATOM 1342 O O . SER A 1 182 ? 53.243 5.567 41.238 1.00 22.06 300 SER A O 1
ATOM 1345 N N . GLY A 1 183 ? 52.020 4.225 39.916 1.00 21.54 301 GLY A N 1
ATOM 1346 C CA . GLY A 1 183 ? 52.593 3.023 40.480 1.00 21.68 301 GLY A CA 1
ATOM 1347 C C . GLY A 1 183 ? 51.817 2.477 41.667 1.00 21.58 301 GLY A C 1
ATOM 1348 O O . GLY A 1 183 ? 52.245 1.512 42.292 1.00 21.89 301 GLY A O 1
ATOM 1349 N N . SER A 1 184 ? 50.683 3.093 41.983 1.00 21.18 302 SER A N 1
ATOM 1350 C CA . SER A 1 184 ? 49.841 2.601 43.068 1.00 21.03 302 SER A CA 1
ATOM 1351 C C . SER A 1 184 ? 48.949 1.440 42.607 1.00 20.53 302 SER A C 1
ATOM 1352 O O . SER A 1 184 ? 48.491 1.408 41.458 1.00 19.88 302 SER A O 1
ATOM 1355 N N . SER A 1 185 ? 48.697 0.501 43.517 1.00 19.66 303 SER A N 1
ATOM 1356 C CA . SER A 1 185 ? 47.873 -0.670 43.219 1.00 18.68 303 SER A CA 1
ATOM 1357 C C . SER A 1 185 ? 46.516 -0.598 43.916 1.00 18.01 303 SER A C 1
ATOM 1358 O O . SER A 1 185 ? 46.239 0.337 44.666 1.00 17.98 303 SER A O 1
ATOM 1361 N N . ALA A 1 186 ? 45.671 -1.593 43.667 1.00 16.88 304 ALA A N 1
ATOM 1362 C CA . ALA A 1 186 ? 44.381 -1.689 44.328 1.00 16.26 304 ALA A CA 1
ATOM 1363 C C . ALA A 1 186 ? 44.572 -1.656 45.842 1.00 15.94 304 ALA A C 1
ATOM 1364 O O . ALA A 1 186 ? 43.806 -1.019 46.573 1.00 15.55 304 ALA A O 1
ATOM 1366 N N . LEU A 1 187 ? 45.600 -2.342 46.308 1.00 15.64 305 LEU A N 1
ATOM 1367 C CA . LEU A 1 187 ? 45.846 -2.431 47.749 1.00 15.79 305 LEU A CA 1
ATOM 1368 C C . LEU A 1 187 ? 46.252 -1.090 48.384 1.00 15.88 305 LEU A C 1
ATOM 1369 O O . LEU A 1 187 ? 45.881 -0.809 49.532 1.00 14.93 305 LEU A O 1
ATOM 1374 N N . HIS A 1 188 ? 47.003 -0.262 47.651 1.00 16.13 306 HIS A N 1
ATOM 1375 C CA . HIS A 1 188 ? 47.332 1.074 48.165 1.00 16.57 306 HIS A CA 1
ATOM 1376 C C . HIS A 1 188 ? 46.039 1.813 48.469 1.00 16.99 306 HIS A C 1
ATOM 1377 O O . HIS A 1 188 ? 45.898 2.417 49.524 1.00 16.87 306 HIS A O 1
ATOM 1384 N N . SER A 1 189 ? 45.099 1.767 47.525 1.00 17.61 307 SER A N 1
ATOM 1385 C CA . SER A 1 189 ? 43.830 2.477 47.666 1.00 18.14 307 SER A CA 1
ATOM 1386 C C . SER A 1 189 ? 42.997 1.982 48.838 1.00 18.59 307 SER A C 1
ATOM 1387 O O . SER A 1 189 ? 42.520 2.788 49.660 1.00 19.08 307 SER A O 1
ATOM 1391 N N . ALA A 1 190 ? 42.812 0.667 48.915 1.00 18.49 308 ALA A N 1
ATOM 1392 C CA . ALA A 1 190 ? 42.032 0.065 49.993 1.00 18.68 308 ALA A CA 1
ATOM 1393 C C . ALA A 1 190 ? 42.679 0.319 51.347 1.00 18.86 308 ALA A C 1
ATOM 1394 O O . ALA A 1 190 ? 41.992 0.629 52.322 1.00 18.49 308 ALA A O 1
ATOM 1396 N N . SER A 1 191 ? 44.001 0.194 51.398 1.00 19.34 309 SER A N 1
ATOM 1397 C CA . SER A 1 191 ? 44.747 0.380 52.639 1.00 20.45 309 SER A CA 1
ATOM 1398 C C . SER A 1 191 ? 44.712 1.828 53.120 1.00 21.02 309 SER A C 1
ATOM 1399 O O . SER A 1 191 ? 44.487 2.090 54.306 1.00 20.67 309 SER A O 1
ATOM 1402 N N . GLY A 1 192 ? 44.946 2.759 52.198 1.00 21.55 310 GLY A N 1
ATOM 1403 C CA . GLY A 1 192 ? 44.969 4.176 52.523 1.00 22.96 310 GLY A CA 1
ATOM 1404 C C . GLY A 1 192 ? 43.623 4.730 52.962 1.00 23.40 310 GLY A C 1
ATOM 1405 O O . GLY A 1 192 ? 43.557 5.719 53.693 1.00 23.69 310 GLY A O 1
ATOM 1406 N N . ARG A 1 193 ? 42.548 4.083 52.531 1.00 23.78 311 ARG A N 1
ATOM 1407 C CA . ARG A 1 193 ? 41.200 4.543 52.860 1.00 24.38 311 ARG A CA 1
ATOM 1408 C C . ARG A 1 193 ? 40.561 3.731 53.974 1.00 24.08 311 ARG A C 1
ATOM 1409 O O . ARG A 1 193 ? 39.436 4.012 54.386 1.00 24.24 311 ARG A O 1
ATOM 1417 N N . GLY A 1 194 ? 41.269 2.710 54.443 1.00 23.87 312 GLY A N 1
ATOM 1418 C CA . GLY A 1 194 ? 40.773 1.861 55.509 1.00 23.65 312 GLY A CA 1
ATOM 1419 C C . GLY A 1 194 ? 39.525 1.080 55.151 1.00 23.69 312 GLY A C 1
ATOM 1420 O O . GLY A 1 194 ? 38.655 0.865 55.998 1.00 23.74 312 GLY A O 1
ATOM 1421 N N . LEU A 1 195 ? 39.422 0.669 53.890 1.00 23.23 313 LEU A N 1
ATOM 1422 C CA . LEU A 1 195 ? 38.306 -0.151 53.441 1.00 23.00 313 LEU A CA 1
ATOM 1423 C C . LEU A 1 195 ? 38.582 -1.601 53.842 1.00 22.65 313 LEU A C 1
ATOM 1424 O O . LEU A 1 195 ? 39.007 -2.409 53.017 1.00 22.44 313 LEU A O 1
ATOM 1429 N N . LEU A 1 196 ? 38.328 -1.917 55.114 1.00 22.08 314 LEU A N 1
ATOM 1430 C CA . LEU A 1 196 ? 38.649 -3.228 55.686 1.00 21.76 314 LEU A CA 1
ATOM 1431 C C . LEU A 1 196 ? 38.231 -4.475 54.881 1.00 21.08 314 LEU A C 1
ATOM 1432 O O . LEU A 1 196 ? 39.056 -5.339 54.646 1.00 20.81 314 LEU A O 1
ATOM 1437 N N . PRO A 1 197 ? 36.959 -4.596 54.501 1.00 20.60 315 PRO A N 1
ATOM 1438 C CA . PRO A 1 197 ? 36.510 -5.772 53.741 1.00 20.22 315 PRO A CA 1
ATOM 1439 C C . PRO A 1 197 ? 37.307 -5.948 52.451 1.00 19.67 315 PRO A C 1
ATOM 1440 O O . PRO A 1 197 ? 37.618 -7.081 52.067 1.00 19.53 315 PRO A O 1
ATOM 1444 N N . LEU A 1 198 ? 37.648 -4.836 51.803 1.00 18.92 316 LEU A N 1
ATOM 1445 C CA . LEU A 1 198 ? 38.426 -4.886 50.571 1.00 18.49 316 LEU A CA 1
ATOM 1446 C C . LEU A 1 198 ? 39.878 -5.269 50.838 1.00 17.60 316 LEU A C 1
ATOM 1447 O O . LEU A 1 198 ? 40.477 -6.015 50.071 1.00 17.22 316 LEU A O 1
ATOM 1452 N N . VAL A 1 199 ? 40.450 -4.741 51.914 1.00 16.93 317 VAL A N 1
ATOM 1453 C CA . VAL A 1 199 ? 41.818 -5.083 52.261 1.00 16.11 317 VAL A CA 1
ATOM 1454 C C . VAL A 1 199 ? 41.904 -6.590 52.489 1.00 15.85 317 VAL A C 1
ATOM 1455 O O . VAL A 1 199 ? 42.800 -7.258 51.968 1.00 15.90 317 VAL A O 1
ATOM 1459 N N . ARG A 1 200 ? 40.948 -7.129 53.240 1.00 15.27 318 ARG A N 1
ATOM 1460 C CA . ARG A 1 200 ? 40.930 -8.560 53.530 1.00 15.33 318 ARG A CA 1
ATOM 1461 C C . ARG A 1 200 ? 40.848 -9.386 52.253 1.00 14.99 318 ARG A C 1
ATOM 1462 O O . ARG A 1 200 ? 41.578 -10.369 52.097 1.00 15.03 318 ARG A O 1
ATOM 1470 N N . THR A 1 201 ? 39.947 -8.994 51.358 1.00 14.24 319 THR A N 1
ATOM 1471 C CA . THR A 1 201 ? 39.745 -9.717 50.103 1.00 14.62 319 THR A CA 1
ATOM 1472 C C . THR A 1 201 ? 40.987 -9.681 49.199 1.00 13.33 319 THR A C 1
ATOM 1473 O O . THR A 1 201 ? 41.423 -10.714 48.699 1.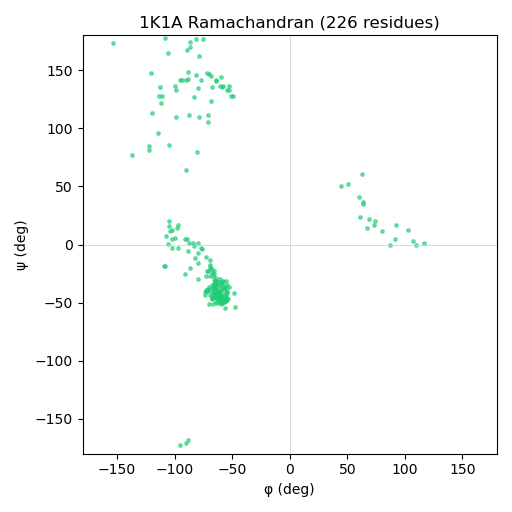00 13.11 319 THR A O 1
ATOM 1477 N N . LEU A 1 202 ? 41.547 -8.493 48.991 1.00 12.67 320 LEU A N 1
ATOM 1478 C CA . LEU A 1 202 ? 42.756 -8.356 48.169 1.00 12.73 320 LEU A CA 1
ATOM 1479 C C . LEU A 1 202 ? 43.954 -9.158 48.717 1.00 12.65 320 LEU A C 1
ATOM 1480 O O . LEU A 1 202 ? 44.664 -9.807 47.963 1.00 12.36 320 LEU A O 1
ATOM 1485 N N . VAL A 1 203 ? 44.185 -9.093 50.025 1.00 12.83 321 VAL A N 1
ATOM 1486 C CA . VAL A 1 203 ? 45.321 -9.798 50.629 1.00 13.43 321 VAL A CA 1
ATOM 1487 C C . VAL A 1 203 ? 45.192 -11.311 50.483 1.00 13.77 321 VAL A C 1
ATOM 1488 O O . VAL A 1 203 ? 46.151 -11.998 50.142 1.00 13.74 321 VAL A O 1
ATOM 1492 N N . ARG A 1 204 ? 44.002 -11.830 50.721 1.00 14.64 322 ARG A N 1
ATOM 1493 C CA . ARG A 1 204 ? 43.798 -13.258 50.596 1.00 15.80 322 ARG A CA 1
ATOM 1494 C C . ARG A 1 204 ? 43.921 -13.701 49.144 1.00 15.24 322 ARG A C 1
ATOM 1495 O O . ARG A 1 204 ? 44.231 -14.853 48.872 1.00 15.01 322 ARG A O 1
ATOM 1503 N N . SER A 1 205 ? 43.679 -12.776 48.222 1.00 14.86 323 SER A N 1
ATOM 1504 C CA . SER A 1 205 ? 43.747 -13.080 46.796 1.00 15.22 323 SER A CA 1
ATOM 1505 C C . SER A 1 205 ? 45.135 -12.865 46.230 1.00 15.08 323 SER A C 1
ATOM 1506 O O . SER A 1 205 ? 45.333 -12.945 45.013 1.00 15.38 323 SER A O 1
ATOM 1509 N N . GLY A 1 206 ? 46.086 -12.545 47.100 1.00 14.49 324 GLY A N 1
ATOM 1510 C CA . GLY A 1 206 ? 47.469 -12.425 46.685 1.00 14.52 324 GLY A CA 1
ATOM 1511 C C . GLY A 1 206 ? 48.045 -11.030 46.495 1.00 15.09 324 GLY A C 1
ATOM 1512 O O . GLY A 1 206 ? 49.132 -10.896 45.948 1.00 15.18 324 GLY A O 1
ATOM 1513 N N . ALA A 1 207 ? 47.353 -9.995 46.958 1.00 15.27 325 ALA A N 1
ATOM 1514 C CA . ALA A 1 207 ? 47.876 -8.631 46.796 1.00 16.15 325 ALA A CA 1
ATOM 1515 C C . ALA A 1 207 ? 49.259 -8.469 47.445 1.00 16.85 325 ALA A C 1
ATOM 1516 O O . ALA A 1 207 ? 49.488 -8.935 48.557 1.00 16.19 325 ALA A O 1
ATOM 1518 N N . ASP A 1 208 ? 50.166 -7.799 46.734 1.00 17.70 326 ASP A N 1
ATOM 1519 C CA . ASP A 1 208 ? 51.544 -7.579 47.196 1.00 19.01 326 ASP A CA 1
ATOM 1520 C C . ASP A 1 208 ? 51.636 -6.315 48.050 1.00 19.40 326 ASP A C 1
ATOM 1521 O O . ASP A 1 208 ? 51.481 -5.202 47.544 1.00 19.31 326 ASP A O 1
ATOM 1526 N N . SER A 1 209 ? 51.889 -6.485 49.344 1.00 20.03 327 SER A N 1
ATOM 1527 C CA . SER A 1 209 ? 51.969 -5.347 50.267 1.00 21.59 327 SER A CA 1
ATOM 1528 C C . SER A 1 209 ? 53.341 -4.654 50.316 1.00 22.14 327 SER A C 1
ATOM 1529 O O . SER A 1 209 ? 53.531 -3.708 51.083 1.00 22.31 327 SER A O 1
ATOM 1532 N N . SER A 1 210 ? 54.286 -5.123 49.510 1.00 23.30 328 SER A N 1
ATOM 1533 C CA . SER A 1 210 ? 55.627 -4.530 49.474 1.00 24.31 328 SER A CA 1
ATOM 1534 C C . SER A 1 210 ? 55.833 -3.696 48.212 1.00 24.35 328 SER A C 1
ATOM 1535 O O . SER A 1 210 ? 56.900 -3.123 47.998 1.00 24.83 328 SER A O 1
ATOM 1538 N N . LEU A 1 211 ? 54.806 -3.635 47.376 1.00 24.38 329 LEU A N 1
ATOM 1539 C CA . LEU A 1 211 ? 54.887 -2.904 46.120 1.00 24.56 329 LEU A CA 1
ATOM 1540 C C . LEU A 1 211 ? 54.974 -1.398 46.363 1.00 24.60 329 LEU A C 1
ATOM 1541 O O . LEU A 1 211 ? 54.116 -0.820 47.025 1.00 24.15 329 LEU A O 1
ATOM 1546 N N . LYS A 1 212 ? 56.018 -0.771 45.831 1.00 25.08 330 LYS A N 1
ATOM 1547 C CA . LYS A 1 212 ? 56.231 0.667 46.024 1.00 25.92 330 LYS A CA 1
ATOM 1548 C C . LYS A 1 212 ? 55.633 1.501 44.897 1.00 25.76 330 LYS A C 1
ATOM 1549 O O . LYS A 1 212 ? 55.665 1.095 43.735 1.00 26.39 330 LYS A O 1
ATOM 1555 N N . ASN A 1 213 ? 55.055 2.651 45.241 1.00 25.45 331 ASN A N 1
ATOM 1556 C CA . ASN A 1 213 ? 54.589 3.586 44.222 1.00 25.17 331 ASN A CA 1
ATOM 1557 C C . ASN A 1 213 ? 55.650 4.646 43.946 1.00 25.22 331 ASN A C 1
ATOM 1558 O O . ASN A 1 213 ? 56.775 4.543 44.442 1.00 24.85 331 ASN A O 1
ATOM 1563 N N . CYS A 1 214 ? 55.299 5.653 43.154 1.00 25.60 332 CYS A N 1
ATOM 1564 C CA . CYS A 1 214 ? 56.272 6.681 42.765 1.00 26.23 332 CYS A CA 1
ATOM 1565 C C . CYS A 1 214 ? 56.734 7.509 43.957 1.00 25.55 332 CYS A C 1
ATOM 1566 O O . CYS A 1 214 ? 57.803 8.121 43.923 1.00 25.66 332 CYS A O 1
ATOM 1569 N N . HIS A 1 215 ? 55.923 7.532 45.006 1.00 25.11 333 HIS A N 1
ATOM 1570 C CA . HIS A 1 215 ? 56.267 8.266 46.217 1.00 24.88 333 HIS A CA 1
ATOM 1571 C C . HIS A 1 215 ? 57.082 7.362 47.137 1.00 24.41 333 HIS A C 1
ATOM 1572 O O . HIS A 1 215 ? 57.471 7.763 48.236 1.00 24.64 333 HIS A O 1
ATOM 1579 N N . ASN A 1 216 ? 57.345 6.143 46.673 1.00 23.97 334 ASN A N 1
ATOM 1580 C CA . ASN A 1 216 ? 58.108 5.156 47.443 1.00 23.95 334 ASN A CA 1
ATOM 1581 C C . ASN A 1 216 ? 57.308 4.573 48.608 1.00 23.11 334 ASN A C 1
ATOM 1582 O O . ASN A 1 216 ? 57.870 3.977 49.518 1.00 23.18 334 ASN A O 1
ATOM 1587 N N . ASP A 1 217 ? 55.994 4.745 48.566 1.00 22.70 335 ASP A N 1
ATOM 1588 C CA . ASP A 1 217 ? 55.101 4.216 49.595 1.00 22.18 335 ASP A CA 1
ATOM 1589 C C . ASP A 1 217 ? 54.631 2.801 49.244 1.00 22.10 335 ASP A C 1
ATOM 1590 O O . ASP A 1 217 ? 54.368 2.507 48.077 1.00 22.05 335 ASP A O 1
ATOM 1595 N N . THR A 1 218 ? 54.531 1.929 50.249 1.00 21.72 336 THR A N 1
ATOM 1596 C CA . THR A 1 218 ? 53.913 0.613 50.062 1.00 21.27 336 THR A CA 1
ATOM 1597 C C . THR A 1 218 ? 52.541 0.669 50.720 1.00 21.20 336 THR A C 1
ATOM 1598 O O . THR A 1 218 ? 52.272 1.569 51.513 1.00 20.45 336 THR A O 1
ATOM 1602 N N . PRO A 1 219 ? 51.670 -0.286 50.414 1.00 21.24 337 PRO A N 1
ATOM 1603 C CA . PRO A 1 219 ? 50.351 -0.318 51.049 1.00 21.65 337 PRO A CA 1
ATOM 1604 C C . PRO A 1 219 ? 50.494 -0.343 52.573 1.00 22.38 337 PRO A C 1
ATOM 1605 O O . PRO A 1 219 ? 49.647 0.189 53.295 1.00 22.58 337 PRO A O 1
ATOM 1609 N N . LEU A 1 220 ? 51.569 -0.951 53.058 1.00 22.87 338 LEU A N 1
ATOM 1610 C CA . LEU A 1 220 ? 51.813 -0.993 54.489 1.00 23.86 338 LEU A CA 1
ATOM 1611 C C . LEU A 1 220 ? 52.041 0.426 55.026 1.00 23.86 338 LEU A C 1
ATOM 1612 O O . LEU A 1 220 ? 51.477 0.812 56.054 1.00 24.03 338 LEU A O 1
ATOM 1617 N N . MET A 1 221 ? 52.836 1.212 54.305 1.00 23.91 339 MET A N 1
ATOM 1618 C CA . MET A 1 221 ? 53.181 2.566 54.740 1.00 24.42 339 MET A CA 1
ATOM 1619 C C . MET A 1 221 ? 52.028 3.566 54.707 1.00 24.83 339 MET A C 1
ATOM 1620 O O . MET A 1 221 ? 52.086 4.591 55.378 1.00 24.83 339 MET A O 1
ATOM 1625 N N . VAL A 1 222 ? 50.992 3.283 53.921 1.00 25.10 340 VAL A N 1
ATOM 1626 C CA . VAL A 1 222 ? 49.848 4.187 53.850 1.00 25.70 340 VAL A CA 1
ATOM 1627 C C . VAL A 1 222 ? 48.660 3.678 54.668 1.00 25.98 340 VAL A C 1
ATOM 1628 O O . VAL A 1 222 ? 47.596 4.277 54.646 1.00 26.14 340 VAL A O 1
ATOM 1632 N N . ALA A 1 223 ? 48.854 2.580 55.389 1.00 26.61 341 ALA A N 1
ATOM 1633 C CA . ALA A 1 223 ? 47.782 1.992 56.185 1.00 27.38 341 ALA A CA 1
ATOM 1634 C C . ALA A 1 223 ? 47.108 3.061 57.029 1.00 28.33 341 ALA A C 1
ATOM 1635 O O . ALA A 1 223 ? 47.771 3.797 57.762 1.00 28.36 341 ALA A O 1
ATOM 1637 N N . ARG A 1 224 ? 45.789 3.145 56.933 1.00 28.98 342 ARG A N 1
ATOM 1638 C CA . ARG A 1 224 ? 45.059 4.188 57.638 1.00 29.92 342 ARG A CA 1
ATOM 1639 C C . ARG A 1 224 ? 44.973 3.980 59.153 1.00 29.81 342 ARG A C 1
ATOM 1640 O O . ARG A 1 224 ? 44.855 4.944 59.908 1.00 30.28 342 ARG A O 1
ATOM 1648 N N . SER A 1 225 ? 45.031 2.727 59.592 1.00 29.65 343 SER A N 1
ATOM 1649 C CA . SER A 1 225 ? 44.897 2.412 61.014 1.00 29.20 343 SER A CA 1
ATOM 1650 C C . SER A 1 225 ? 45.596 1.112 61.380 1.00 28.57 343 SER A C 1
ATOM 1651 O O . SER A 1 225 ? 46.062 0.378 60.515 1.00 28.37 343 SER A O 1
ATOM 1654 N N . ARG A 1 226 ? 45.639 0.819 62.673 1.00 23.95 344 ARG A N 1
ATOM 1655 C CA . ARG A 1 226 ? 46.281 -0.393 63.161 1.00 20.35 344 ARG A CA 1
ATOM 1656 C C . ARG A 1 226 ? 45.543 -1.668 62.722 1.00 18.61 344 ARG A C 1
ATOM 1657 O O . ARG A 1 226 ? 46.147 -2.730 62.596 1.00 17.67 344 ARG A O 1
ATOM 1665 N N . ARG A 1 227 ? 44.237 -1.554 62.495 1.00 19.29 345 ARG A N 1
ATOM 1666 C CA . ARG A 1 227 ? 43.443 -2.693 62.033 1.00 20.49 345 ARG A CA 1
ATOM 1667 C C . ARG A 1 227 ? 43.878 -3.109 60.630 1.00 18.94 345 ARG A C 1
ATOM 1668 O O . ARG A 1 227 ? 43.911 -4.290 60.308 1.00 20.31 345 ARG A O 1
ATOM 1676 N N . VAL A 1 228 ? 44.206 -2.129 59.798 1.00 24.57 346 VAL A N 1
ATOM 1677 C CA . VAL A 1 228 ? 44.681 -2.404 58.444 1.00 24.17 346 VAL A CA 1
ATOM 1678 C C . VAL A 1 228 ? 46.040 -3.083 58.489 1.00 24.21 346 VAL A C 1
ATOM 1679 O O . VAL A 1 228 ? 46.271 -4.088 57.811 1.00 23.46 346 VAL A O 1
ATOM 1683 N N . ILE A 1 229 ? 46.941 -2.540 59.303 1.00 24.42 347 ILE A N 1
ATOM 1684 C CA . ILE A 1 229 ? 48.272 -3.114 59.443 1.00 25.26 347 ILE A CA 1
ATOM 1685 C C . ILE A 1 229 ? 48.164 -4.581 59.840 1.00 25.17 347 ILE A C 1
ATOM 1686 O O . ILE A 1 229 ? 48.860 -5.443 59.298 1.00 24.70 347 ILE A O 1
ATOM 1691 N N . ASP A 1 230 ? 47.270 -4.852 60.786 1.00 22.35 348 ASP A N 1
ATOM 1692 C CA . ASP A 1 230 ? 47.053 -6.206 61.289 1.00 20.67 348 ASP A CA 1
ATOM 1693 C C . ASP A 1 230 ? 46.678 -7.163 60.168 1.00 21.12 348 ASP A C 1
ATOM 1694 O O . ASP A 1 230 ? 47.157 -8.294 60.120 1.00 20.80 348 ASP A O 1
ATOM 1699 N N . ILE A 1 231 ? 45.807 -6.706 59.276 1.00 26.57 349 ILE A N 1
ATOM 1700 C CA . ILE A 1 231 ? 45.378 -7.517 58.142 1.00 27.23 349 ILE A CA 1
ATOM 1701 C C . ILE A 1 231 ? 46.533 -7.738 57.159 1.00 27.94 349 ILE A C 1
ATOM 1702 O O . ILE A 1 231 ? 46.782 -8.864 56.727 1.00 28.13 349 ILE A O 1
ATOM 1707 N N . LEU A 1 232 ? 47.253 -6.665 56.837 1.00 28.91 350 LEU A N 1
ATOM 1708 C CA . LEU A 1 232 ? 48.379 -6.740 55.898 1.00 30.06 350 LEU A CA 1
ATOM 1709 C C . LEU A 1 232 ? 49.472 -7.700 56.346 1.00 31.07 350 LEU A C 1
ATOM 1710 O O . LEU A 1 232 ? 50.086 -8.382 55.523 1.00 31.22 350 LEU A O 1
ATOM 1715 N N . ARG A 1 233 ? 49.707 -7.752 57.653 1.00 32.46 351 ARG A N 1
ATOM 1716 C CA . ARG A 1 233 ? 50.772 -8.577 58.208 1.00 34.10 351 ARG A CA 1
ATOM 1717 C C . ARG A 1 233 ? 50.328 -10.001 58.529 1.00 34.74 351 ARG A C 1
ATOM 1718 O O . ARG A 1 233 ? 51.145 -10.842 58.900 1.00 35.21 351 ARG A O 1
ATOM 1726 N N . GLY A 1 234 ? 49.037 -10.270 58.372 1.00 35.34 352 GLY A N 1
ATOM 1727 C CA . GLY A 1 234 ? 48.503 -11.592 58.642 1.00 35.94 352 GLY A CA 1
ATOM 1728 C C . GLY A 1 234 ? 48.186 -11.803 60.111 1.00 36.55 352 GLY A C 1
ATOM 1729 O O . GLY A 1 234 ? 47.421 -12.703 60.471 1.00 37.28 352 GLY A O 1
#

InterPro domains:
  IPR002110 Ankyrin repeat [PF00023] (134-155)
  IPR002110 Ankyrin repeat [PF12796] (186-272)
  IPR002110 Ankyrin repeat [PF12796] (280-356)
  IPR002110 Ankyrin repeat [PR01415] (135-150)
  IPR002110 Ankyrin repeat [PR01415] (291-305)
  IPR002110 Ankyrin repeat [PS50088] (134-170)
  IPR002110 Ankyrin repeat [PS50088] (171-203)
  IPR002110 Ankyrin repeat [PS50088] (241-273)
  IPR002110 Ankyrin repeat [PS50088] (275-307)
  IPR002110 Ankyrin repeat [PS50088] (308-340)
  IPR002110 Ankyrin repeat [SM00248] (134-167)
  IPR002110 Ankyrin repeat [SM00248] (171-200)
  IPR002110 Ankyrin repeat [SM00248] (204-235)
  IPR002110 Ankyrin repeat [SM00248] (241-270)
  IPR002110 Ankyrin repeat [SM00248] (275-304)
  IPR002110 Ankyrin repeat [SM00248] (308-337)
  IPR036770 Ankyrin repeat-containing domain superfamily [G3DSA:1.25.40.20] (127-367)
  IPR036770 Ankyrin repeat-containing domain superfamily [SSF48403] (133-358)
  IPR051070 NF-kappa-B Inhibitor [PTHR46680] (116-344)